Protein AF-Q1D9S3-F1 (afdb_monomer_lite)

pLDDT: mean 70.76, std 27.05, range [25.84, 98.25]

Secondary structure (DSSP, 8-state):
----------------------------TTHHHHHHHTT---------------------------PPPP----PPPP---------------------PPPPPPPPPTTGGG--TTSHHHHHHHHHHHHHHH-HHHHH-EETTEEHHHHHIIIIIS-TTS-HHHHHHHTT--HHHHPPPHHHHHHHHHHSTTGGG-HHHHHHHHHHHHHH---HHHHHHH-TTTT-EE-TTSS-EE---SHHHHHHHHHHHHHHHHHHTT-TTHHHHHHS--SHHHHHHHHHTT----

Sequence (289 aa):
MRRPRGVSQSANSLGKAFIAAEHIAPRNLYSCLAIITDKLIFPGAPQAMSRIDSRPRVISNPTTAPARAQPAAQQAANVARATAVGHTQVNSFEGAARARPAAAAQPIPGAWRGGPDTEVGKAVQSIVSRLQANPDANNITIKGDTAASLFSRAILDSKHVTNEQLIAMANVSLDQLASDEKTKAKVYKKVPNVRDLPVHKFTVAMMSAATGIDPQKLSEAVPDLGLTGAPNTPLLYAAKGEGMQRSTALHDFTDYLRGAGIKGLNKAVWGVENRVLSAIVSAVGGGRY

Organism: Myxococcus xanthus (strain DK1622) (NCBI:txid246197)

Foldseek 3Di:
DDDDDDDDDDDDDDDDDDDDDDDDDDDDPPVVVVVVPPPDDDDDDDDDDDDDDDDDDDDDDDDDDDDDDDDDDDDDDDDDDDDDDDDDDDDDPDDPPPDDPDDDPDPQQLCVQDDCPDLLNVLSVQLSVLLVPDCLQPPQDFPNHGLNRLCSVQARNFPLHHSVLLSLLQAQDLVLQFDDPVLLVLLCVVDPPLLVDSLQSRLLSNSCSSHVDDSVSNCNRHVQQLWPDGSPDPGTGHDPHSLLSSLSSVLSSQVSSVSSPSFCSLCRWQVDRDSVSSNVSSNVSHTPD

Structure (mmCIF, N/CA/C/O backbone):
data_AF-Q1D9S3-F1
#
_entry.id   AF-Q1D9S3-F1
#
loop_
_atom_site.group_PDB
_atom_site.id
_atom_site.type_symbol
_atom_site.label_atom_id
_atom_site.label_alt_id
_atom_site.label_comp_id
_atom_site.label_asym_id
_atom_site.label_entity_id
_atom_site.label_seq_id
_atom_site.pdbx_PDB_ins_code
_atom_site.Cartn_x
_atom_site.Cartn_y
_atom_site.Cartn_z
_atom_site.occupancy
_atom_site.B_iso_or_equiv
_atom_site.auth_seq_id
_atom_site.auth_comp_id
_atom_site.auth_asym_id
_atom_site.auth_atom_id
_atom_site.pdbx_PDB_model_num
ATOM 1 N N . MET A 1 1 ? 13.292 -21.275 -74.051 1.00 39.56 1 MET A N 1
ATOM 2 C CA . MET A 1 1 ? 14.661 -21.009 -74.545 1.00 39.56 1 MET A CA 1
ATOM 3 C C . MET A 1 1 ? 15.462 -20.272 -73.470 1.00 39.56 1 MET A C 1
ATOM 5 O O . MET A 1 1 ? 14.964 -19.305 -72.922 1.00 39.56 1 MET A O 1
ATOM 9 N N . ARG A 1 2 ? 16.637 -20.834 -73.145 1.00 38.69 2 ARG A N 1
ATOM 10 C CA . ARG A 1 2 ? 17.870 -20.319 -72.496 1.00 38.69 2 ARG A CA 1
ATOM 11 C C . ARG A 1 2 ? 17.852 -19.072 -71.577 1.00 38.69 2 ARG A C 1
ATOM 13 O O . ARG A 1 2 ? 17.658 -17.955 -72.032 1.00 38.69 2 ARG A O 1
ATOM 20 N N . ARG A 1 3 ? 18.285 -19.293 -70.320 1.00 43.56 3 ARG A N 1
ATOM 21 C CA . ARG A 1 3 ? 19.085 -18.352 -69.494 1.00 43.56 3 ARG A CA 1
ATOM 22 C C . ARG A 1 3 ? 20.518 -18.204 -70.052 1.00 43.56 3 ARG A C 1
ATOM 24 O O . ARG A 1 3 ? 20.974 -19.105 -70.760 1.00 43.56 3 ARG A O 1
ATOM 31 N N . PRO A 1 4 ? 21.264 -17.169 -69.624 1.00 54.59 4 PRO A N 1
ATOM 32 C CA . PRO A 1 4 ? 22.426 -17.380 -68.727 1.00 54.59 4 PRO A CA 1
ATOM 33 C C . PRO A 1 4 ? 22.373 -16.451 -67.485 1.00 54.59 4 PRO A C 1
ATOM 35 O O . PRO A 1 4 ? 21.764 -15.392 -67.550 1.00 54.59 4 PRO A O 1
ATOM 38 N N . ARG A 1 5 ? 22.742 -16.894 -66.263 1.00 39.00 5 ARG A N 1
ATOM 39 C CA . ARG A 1 5 ? 24.096 -16.942 -65.624 1.00 39.00 5 ARG A CA 1
ATOM 40 C C . ARG A 1 5 ? 24.764 -15.557 -65.591 1.00 39.00 5 ARG A C 1
ATOM 42 O O . ARG A 1 5 ? 24.857 -14.943 -66.637 1.00 39.00 5 ARG A O 1
ATOM 49 N N . GLY A 1 6 ? 25.298 -15.016 -64.499 1.00 34.31 6 GLY A N 1
ATOM 50 C CA . GLY A 1 6 ? 25.714 -15.485 -63.168 1.00 34.31 6 GLY A CA 1
ATOM 51 C C . GLY A 1 6 ? 26.670 -14.401 -62.614 1.00 34.31 6 GLY A C 1
ATOM 52 O O . GLY A 1 6 ? 27.166 -13.603 -63.402 1.00 34.31 6 GLY A O 1
ATOM 53 N N . VAL A 1 7 ? 26.806 -14.220 -61.297 1.00 36.47 7 VAL A N 1
ATOM 54 C CA . VAL A 1 7 ? 28.031 -14.351 -60.452 1.00 36.47 7 VAL A CA 1
ATOM 55 C C . VAL A 1 7 ? 27.656 -13.571 -59.166 1.00 36.47 7 VAL A C 1
ATOM 57 O O . VAL A 1 7 ? 27.172 -12.455 -59.296 1.00 36.47 7 VAL A O 1
ATOM 60 N N . SER A 1 8 ? 27.605 -14.072 -57.923 1.00 34.28 8 SER A N 1
ATOM 61 C CA . SER A 1 8 ? 28.450 -14.942 -57.076 1.00 34.28 8 SER A CA 1
ATOM 62 C C . SER A 1 8 ? 29.650 -14.255 -56.406 1.00 34.28 8 SER A C 1
ATOM 64 O O . SER A 1 8 ? 30.721 -14.207 -56.996 1.00 34.28 8 SER A O 1
ATOM 66 N N . GLN A 1 9 ? 29.485 -13.882 -55.129 1.00 34.34 9 GLN A N 1
ATOM 67 C CA . GLN A 1 9 ? 30.436 -14.041 -54.004 1.00 34.34 9 GLN A CA 1
ATOM 68 C C . GLN A 1 9 ? 29.543 -14.225 -52.748 1.00 34.34 9 GLN A C 1
ATOM 70 O O . GLN A 1 9 ? 28.694 -13.374 -52.510 1.00 34.34 9 GLN A O 1
ATOM 75 N N . SER A 1 10 ? 29.435 -15.362 -52.040 1.00 30.84 10 SER A N 1
ATOM 76 C CA . SER A 1 10 ? 30.416 -16.215 -51.331 1.00 30.84 10 SER A CA 1
ATOM 77 C C . SER A 1 10 ? 31.253 -15.408 -50.332 1.00 30.84 10 SER A C 1
ATOM 79 O O . SER A 1 10 ? 32.157 -14.698 -50.745 1.00 30.84 10 SER A O 1
ATOM 81 N N . ALA A 1 11 ? 30.829 -15.292 -49.071 1.00 33.78 11 ALA A N 1
ATOM 82 C CA . ALA A 1 11 ? 31.011 -16.234 -47.951 1.00 33.78 11 ALA A CA 1
ATOM 83 C C . ALA A 1 11 ? 32.328 -16.007 -47.191 1.00 33.78 11 ALA A C 1
ATOM 85 O O . ALA A 1 11 ? 33.404 -16.147 -47.756 1.00 33.78 11 ALA A O 1
ATOM 86 N N . ASN A 1 12 ? 32.193 -15.679 -45.905 1.00 31.78 12 ASN A N 1
ATOM 87 C CA . ASN A 1 12 ? 33.035 -16.066 -44.768 1.00 31.78 12 ASN A CA 1
ATOM 88 C C . ASN A 1 12 ? 32.406 -15.424 -43.519 1.00 31.78 12 ASN A C 1
ATOM 90 O O . ASN A 1 12 ? 31.921 -14.305 -43.598 1.00 31.78 12 ASN A O 1
ATOM 94 N N . SER A 1 13 ? 32.405 -15.965 -42.313 1.00 27.92 13 SER A N 1
ATOM 95 C CA . SER A 1 13 ? 32.532 -17.303 -41.734 1.00 27.92 13 SER A CA 1
ATOM 96 C C . SER A 1 13 ? 32.595 -17.029 -40.224 1.00 27.92 13 SER A C 1
ATOM 98 O O . SER A 1 13 ? 33.233 -16.050 -39.847 1.00 27.92 13 SER A O 1
ATOM 100 N N . LEU A 1 14 ? 32.079 -17.946 -39.400 1.00 30.20 14 LEU A N 1
ATOM 101 C CA . LEU A 1 14 ? 32.444 -18.129 -37.982 1.00 30.20 14 LEU A CA 1
ATOM 102 C C . LEU A 1 14 ? 31.924 -17.034 -37.010 1.00 30.20 14 LEU A C 1
ATOM 104 O O . LEU A 1 14 ? 32.105 -15.850 -37.222 1.00 30.20 14 LEU A O 1
ATOM 108 N N . GLY A 1 15 ? 31.268 -17.346 -35.894 1.00 26.38 15 GLY A N 1
ATOM 109 C CA . GLY A 1 15 ? 31.204 -18.623 -35.207 1.00 26.38 15 GLY A CA 1
ATOM 110 C C . GLY A 1 15 ? 30.080 -18.700 -34.178 1.00 26.38 15 GLY A C 1
ATOM 111 O O . GLY A 1 15 ? 29.540 -17.710 -33.692 1.00 26.38 15 GLY A O 1
ATOM 112 N N . LYS A 1 16 ? 29.754 -19.955 -33.877 1.00 33.12 16 LYS A N 1
ATOM 113 C CA . LYS A 1 16 ? 29.035 -20.404 -32.690 1.00 33.12 16 LYS A CA 1
ATOM 114 C C . LYS A 1 16 ? 29.700 -19.844 -31.424 1.00 33.12 16 LYS A C 1
ATOM 116 O O . LYS A 1 16 ? 30.906 -19.990 -31.267 1.00 33.12 16 LYS A O 1
ATOM 121 N N . ALA A 1 17 ? 28.895 -19.364 -30.486 1.00 28.73 17 ALA A N 1
ATOM 122 C CA . ALA A 1 17 ? 29.191 -19.417 -29.054 1.00 28.73 17 ALA A CA 1
ATOM 123 C C . ALA A 1 17 ? 27.889 -19.877 -28.381 1.00 28.73 17 ALA A C 1
ATOM 125 O O . ALA A 1 17 ? 26.900 -19.154 -28.365 1.00 28.73 17 ALA A O 1
ATOM 126 N N . PHE A 1 18 ? 27.698 -21.188 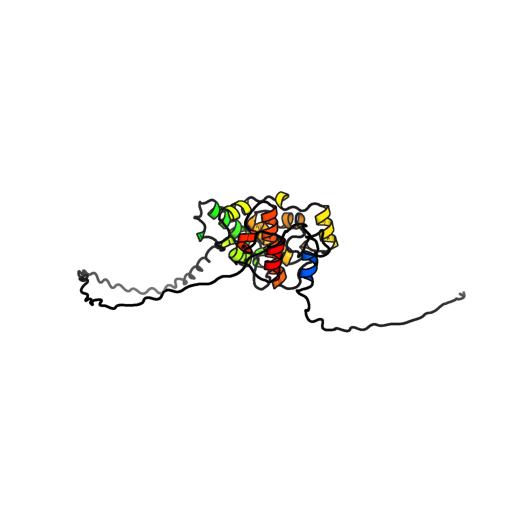-28.241 1.00 26.19 18 PHE A N 1
ATOM 127 C CA . PHE A 1 18 ? 27.974 -21.944 -27.016 1.00 26.19 18 PHE A CA 1
ATOM 128 C C . PHE A 1 18 ? 27.380 -21.309 -25.755 1.00 26.19 18 PHE A C 1
ATOM 130 O O . PHE A 1 18 ? 27.838 -20.288 -25.253 1.00 26.19 18 PHE A O 1
ATOM 137 N N . ILE A 1 19 ? 26.359 -22.005 -25.258 1.00 36.34 19 ILE A N 1
ATOM 138 C CA . ILE A 1 19 ? 25.869 -21.973 -23.889 1.00 36.34 19 ILE A CA 1
ATOM 139 C C . ILE A 1 19 ? 27.053 -22.255 -22.961 1.00 36.34 19 ILE A C 1
ATOM 141 O O . ILE A 1 19 ? 27.649 -23.327 -23.032 1.00 36.34 19 ILE A O 1
ATOM 145 N N . ALA A 1 20 ? 27.346 -21.313 -22.073 1.00 26.78 20 ALA A N 1
ATOM 146 C CA . ALA A 1 20 ? 28.058 -21.575 -20.835 1.00 26.78 20 ALA A CA 1
ATOM 147 C C . ALA A 1 20 ? 27.273 -20.900 -19.710 1.00 26.78 20 ALA A C 1
ATOM 149 O O . ALA A 1 20 ? 27.268 -19.680 -19.552 1.00 26.78 20 ALA A O 1
ATOM 150 N N . ALA A 1 21 ? 26.537 -21.733 -18.978 1.00 36.50 21 ALA A N 1
ATOM 151 C CA . ALA A 1 21 ? 26.096 -21.432 -17.636 1.00 36.50 21 ALA A CA 1
ATOM 152 C C . ALA A 1 21 ? 27.349 -21.344 -16.759 1.00 36.50 21 ALA A C 1
ATOM 154 O O . ALA A 1 21 ? 27.989 -22.360 -16.502 1.00 36.50 21 ALA A O 1
ATOM 155 N N . GLU A 1 22 ? 27.694 -20.142 -16.308 1.00 25.84 22 GLU A N 1
ATOM 156 C CA . GLU A 1 22 ? 28.626 -19.966 -15.202 1.00 25.84 22 GLU A CA 1
ATOM 157 C C . GLU A 1 22 ? 27.888 -19.397 -13.995 1.00 25.84 22 GLU A C 1
ATOM 159 O O . GLU A 1 22 ? 27.202 -18.374 -14.043 1.00 25.84 22 GLU A O 1
ATOM 164 N N . HIS A 1 23 ? 28.031 -20.137 -12.900 1.00 33.31 23 HIS A N 1
ATOM 165 C CA . HIS A 1 23 ? 27.709 -19.759 -11.540 1.00 33.31 23 HIS A CA 1
ATOM 166 C C . HIS A 1 23 ? 28.199 -18.343 -11.212 1.00 33.31 23 HIS A C 1
ATOM 168 O O . HIS A 1 23 ? 29.385 -18.131 -10.974 1.00 33.31 23 HIS A O 1
ATOM 174 N N . ILE A 1 24 ? 27.272 -17.398 -11.061 1.00 28.38 24 ILE A N 1
ATOM 175 C CA . ILE A 1 24 ? 27.525 -16.179 -10.290 1.00 28.38 24 ILE A CA 1
ATOM 176 C C . ILE A 1 24 ? 26.788 -16.325 -8.962 1.00 28.38 24 ILE A C 1
ATOM 178 O O . ILE A 1 24 ? 25.592 -16.068 -8.838 1.00 28.38 24 ILE A O 1
ATOM 182 N N . ALA A 1 25 ? 27.534 -16.802 -7.967 1.00 28.02 25 ALA A N 1
ATOM 183 C CA . ALA A 1 25 ? 27.168 -16.705 -6.562 1.00 28.02 25 ALA A CA 1
ATOM 184 C C . ALA A 1 25 ? 26.939 -15.227 -6.168 1.00 28.02 25 ALA A C 1
ATOM 186 O O . ALA A 1 25 ? 27.579 -14.331 -6.729 1.00 28.02 25 ALA A O 1
ATOM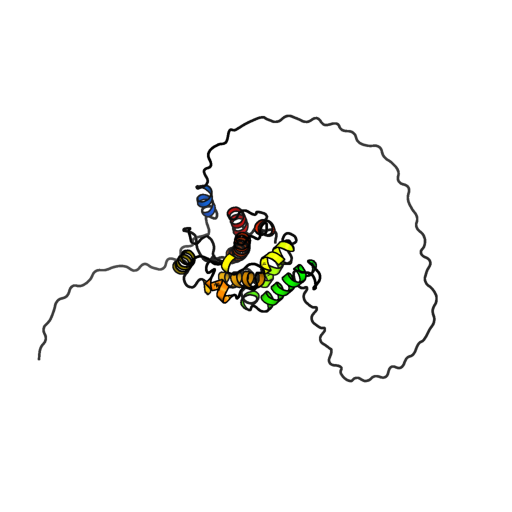 187 N N . PRO A 1 26 ? 26.062 -14.935 -5.190 1.00 33.94 26 PRO A N 1
ATOM 188 C CA . PRO A 1 26 ? 25.683 -13.571 -4.862 1.00 33.94 26 PRO A CA 1
ATOM 189 C C . PRO A 1 26 ? 26.799 -12.907 -4.050 1.00 33.94 26 PRO A C 1
ATOM 191 O O . PRO A 1 26 ? 26.923 -13.111 -2.844 1.00 33.94 26 PRO A O 1
ATOM 194 N N . ARG A 1 27 ? 27.621 -12.086 -4.704 1.00 31.95 27 ARG A N 1
ATOM 195 C CA . ARG A 1 27 ? 28.472 -11.107 -4.023 1.00 31.95 27 ARG A CA 1
ATOM 196 C C . ARG A 1 27 ? 27.958 -9.700 -4.316 1.00 31.95 27 ARG A C 1
ATOM 198 O O . ARG A 1 27 ? 27.709 -9.355 -5.464 1.00 31.95 27 ARG A O 1
ATOM 205 N N . ASN A 1 28 ? 27.874 -8.913 -3.244 1.00 35.91 28 ASN A N 1
ATOM 206 C CA . ASN A 1 28 ? 27.690 -7.458 -3.172 1.00 35.91 28 ASN A CA 1
ATOM 207 C C . ASN A 1 28 ? 26.284 -6.906 -2.889 1.00 35.91 28 ASN A C 1
ATOM 209 O O . ASN A 1 28 ? 25.758 -6.070 -3.617 1.00 35.91 28 ASN A O 1
ATOM 213 N N . LEU A 1 29 ? 25.802 -7.196 -1.674 1.00 38.22 29 LEU A N 1
ATOM 214 C CA . LEU A 1 29 ? 24.983 -6.259 -0.880 1.00 38.22 29 LEU A CA 1
ATOM 215 C C . LEU A 1 29 ? 25.689 -4.899 -0.636 1.00 38.22 29 LEU A C 1
ATOM 217 O O . LEU A 1 29 ? 25.033 -3.908 -0.335 1.00 38.22 29 LEU A O 1
ATOM 221 N N . TYR A 1 30 ? 27.012 -4.816 -0.827 1.00 31.86 30 TYR A N 1
ATOM 222 C CA . TYR A 1 30 ? 27.804 -3.598 -0.612 1.00 31.86 30 TYR A CA 1
ATOM 223 C C . TYR A 1 30 ? 27.788 -2.591 -1.776 1.00 31.86 30 TYR A C 1
ATOM 225 O O . TYR A 1 30 ? 27.998 -1.404 -1.541 1.00 31.86 30 TYR A O 1
ATOM 233 N N . SER A 1 31 ? 27.478 -2.992 -3.017 1.00 31.09 31 SER A N 1
ATOM 234 C CA . SER A 1 31 ? 27.428 -2.035 -4.143 1.00 31.09 31 SER A CA 1
ATOM 235 C C . SER A 1 31 ? 26.181 -1.145 -4.126 1.00 31.09 31 SER A C 1
ATOM 237 O O . SER A 1 31 ? 26.214 -0.047 -4.674 1.00 31.09 31 SER A O 1
ATOM 239 N N . CYS A 1 32 ? 25.108 -1.564 -3.443 1.00 35.00 32 CYS A N 1
ATOM 240 C CA . CYS A 1 32 ? 23.958 -0.692 -3.183 1.00 35.00 32 CYS A CA 1
ATOM 241 C C . CYS A 1 32 ? 24.284 0.413 -2.161 1.00 35.00 32 CYS A C 1
ATOM 243 O O . CYS A 1 32 ? 23.631 1.453 -2.159 1.00 35.00 32 CYS A O 1
ATOM 245 N N . LEU A 1 33 ? 25.306 0.207 -1.320 1.00 35.75 33 LEU A N 1
ATOM 246 C CA . LEU A 1 33 ? 25.689 1.131 -0.254 1.00 35.75 33 LEU A CA 1
ATOM 247 C C . LEU A 1 33 ? 26.490 2.331 -0.789 1.00 35.75 33 LEU A C 1
ATOM 249 O O . LEU A 1 33 ? 26.258 3.455 -0.359 1.00 35.75 33 LEU A O 1
ATOM 253 N N . ALA A 1 34 ? 27.372 2.115 -1.772 1.00 30.00 34 ALA A N 1
ATOM 254 C CA . ALA A 1 34 ? 28.307 3.143 -2.240 1.00 30.00 34 ALA A CA 1
ATOM 255 C C . ALA A 1 34 ? 27.651 4.276 -3.056 1.00 30.00 34 ALA A C 1
ATOM 257 O O . ALA A 1 34 ? 28.073 5.421 -2.960 1.00 30.00 34 ALA A O 1
ATOM 258 N N . ILE A 1 35 ? 26.590 3.999 -3.825 1.00 37.47 35 ILE A N 1
ATOM 259 C CA . ILE A 1 35 ? 25.968 5.019 -4.697 1.00 37.47 35 ILE A CA 1
ATOM 260 C C . ILE A 1 35 ? 25.075 5.988 -3.898 1.00 37.47 35 ILE A C 1
ATOM 262 O O . ILE A 1 35 ? 24.853 7.122 -4.321 1.00 37.47 35 ILE A O 1
ATOM 266 N N . ILE A 1 36 ? 24.576 5.566 -2.731 1.00 38.34 36 ILE A N 1
ATOM 267 C CA . ILE A 1 36 ? 23.682 6.381 -1.895 1.00 38.34 36 ILE A CA 1
ATOM 268 C C . ILE A 1 36 ? 24.476 7.333 -0.984 1.00 38.34 36 ILE A C 1
ATOM 270 O O . ILE A 1 36 ? 23.995 8.425 -0.687 1.00 38.34 36 ILE A O 1
ATOM 274 N N . THR A 1 37 ? 25.701 6.979 -0.584 1.00 34.66 37 THR A N 1
ATOM 275 C CA . THR A 1 37 ? 26.537 7.828 0.283 1.00 34.66 37 THR A CA 1
ATOM 276 C C . THR A 1 37 ? 27.316 8.916 -0.460 1.00 34.66 37 THR A C 1
ATOM 278 O O . THR A 1 37 ? 27.635 9.934 0.144 1.00 34.66 37 THR A O 1
ATOM 281 N N . ASP A 1 38 ? 27.574 8.767 -1.763 1.00 27.73 38 ASP A N 1
ATOM 282 C CA . ASP A 1 38 ? 28.539 9.624 -2.481 1.00 27.73 38 ASP A CA 1
ATOM 283 C C . ASP A 1 38 ? 27.977 10.964 -3.004 1.00 27.73 38 ASP A C 1
ATOM 285 O O . ASP A 1 38 ? 28.675 11.733 -3.660 1.00 27.73 38 ASP A O 1
ATOM 289 N N . LYS A 1 39 ? 26.701 11.282 -2.733 1.00 35.16 39 LYS A N 1
ATOM 290 C CA . LYS A 1 39 ? 26.067 12.543 -3.180 1.00 35.16 39 LYS A CA 1
ATOM 291 C C . LYS A 1 39 ? 25.527 13.450 -2.075 1.00 35.16 39 LYS A C 1
ATOM 293 O O . LYS A 1 39 ? 24.831 14.415 -2.379 1.00 35.16 39 LYS A O 1
ATOM 298 N N . LEU A 1 40 ? 25.875 13.205 -0.813 1.00 33.53 40 LEU A N 1
ATOM 299 C CA . LEU A 1 40 ? 25.530 14.099 0.299 1.00 33.53 40 LEU A CA 1
ATOM 300 C C . LEU A 1 40 ? 26.796 14.594 1.010 1.00 33.53 40 LEU A C 1
ATOM 302 O O . LEU A 1 40 ? 27.029 14.302 2.179 1.00 33.53 40 LEU A O 1
ATOM 306 N N . ILE A 1 41 ? 27.614 15.363 0.288 1.00 29.44 41 ILE A N 1
ATOM 307 C CA . ILE A 1 41 ? 28.653 16.208 0.887 1.00 29.44 41 ILE A CA 1
ATOM 308 C C . ILE A 1 41 ? 27.968 17.483 1.400 1.00 29.44 41 ILE A C 1
ATOM 310 O O . ILE A 1 41 ? 27.580 18.344 0.614 1.00 29.44 41 ILE A O 1
ATOM 314 N N . PHE A 1 42 ? 27.822 17.601 2.721 1.00 33.47 42 PHE A N 1
ATOM 315 C CA . PHE A 1 42 ? 27.602 18.875 3.412 1.00 33.47 42 PHE A CA 1
ATOM 316 C C . PHE A 1 42 ? 28.959 19.388 3.925 1.00 33.47 42 PHE A C 1
ATOM 318 O O . PHE A 1 42 ? 29.671 18.614 4.570 1.00 33.47 42 PHE A O 1
ATOM 325 N N . PRO A 1 43 ? 29.346 20.657 3.695 1.00 32.50 43 PRO A N 1
ATOM 326 C CA . PRO A 1 43 ? 30.519 21.230 4.336 1.00 32.50 43 PRO A CA 1
ATOM 327 C C . PRO A 1 43 ? 30.151 21.824 5.705 1.00 32.50 43 PRO A C 1
ATOM 329 O O . PRO A 1 43 ? 29.155 22.534 5.832 1.00 32.50 43 PRO A O 1
ATOM 332 N N . GLY A 1 44 ? 31.004 21.587 6.706 1.00 26.92 44 GLY A N 1
ATOM 333 C CA . GLY A 1 44 ? 31.108 22.444 7.892 1.00 26.92 44 GLY A CA 1
ATOM 334 C C . GLY A 1 44 ? 30.777 21.785 9.231 1.00 26.92 44 GLY A C 1
ATOM 335 O O . GLY A 1 44 ? 29.714 22.017 9.795 1.00 26.92 44 GLY A O 1
ATOM 336 N N . ALA A 1 45 ? 31.738 21.051 9.789 1.00 29.33 45 ALA A N 1
ATOM 337 C CA . ALA A 1 45 ? 31.865 20.850 11.231 1.00 29.33 45 ALA A CA 1
ATOM 338 C C . ALA A 1 45 ? 33.188 21.475 11.695 1.00 29.33 45 ALA A C 1
ATOM 340 O O . ALA A 1 45 ? 34.176 21.387 10.961 1.00 29.33 45 ALA A O 1
ATOM 341 N N . PRO A 1 46 ? 33.260 21.989 12.930 1.00 34.41 46 PRO A N 1
ATOM 342 C CA . PRO A 1 46 ? 34.476 21.884 13.713 1.00 34.41 46 PRO A CA 1
ATOM 343 C C . PRO A 1 46 ? 34.324 20.831 14.825 1.00 34.41 46 PRO A C 1
ATOM 345 O O . PRO A 1 46 ? 33.442 20.893 15.679 1.00 34.41 46 PRO A O 1
ATOM 348 N N . GLN A 1 47 ? 35.232 19.855 14.761 1.00 33.84 47 GLN A N 1
ATOM 349 C CA . GLN A 1 47 ? 35.765 19.027 15.855 1.00 33.84 47 GLN A CA 1
ATOM 350 C C . GLN A 1 47 ? 36.304 19.912 17.002 1.00 33.84 47 GLN A C 1
ATOM 352 O O . GLN A 1 47 ? 36.556 21.087 16.767 1.00 33.84 47 GLN A O 1
ATOM 357 N N . ALA A 1 48 ? 36.661 19.501 18.220 1.00 32.00 48 ALA A N 1
ATOM 358 C CA . ALA A 1 48 ? 36.597 18.344 19.129 1.00 32.00 48 ALA A CA 1
ATOM 359 C C . ALA A 1 48 ? 37.167 18.921 20.467 1.00 32.00 48 ALA A C 1
ATOM 361 O O . ALA A 1 48 ? 37.819 19.958 20.445 1.00 32.00 48 ALA A O 1
ATOM 362 N N . MET A 1 49 ? 36.918 18.454 21.688 1.00 28.38 49 MET A N 1
ATOM 363 C CA . MET A 1 49 ? 37.410 17.260 22.388 1.00 28.38 49 MET A CA 1
ATOM 364 C C . MET A 1 49 ? 37.125 17.521 23.884 1.00 28.38 49 MET A C 1
ATOM 366 O O . MET A 1 49 ? 37.273 18.663 24.318 1.00 28.38 49 MET A O 1
ATOM 370 N N . SER A 1 50 ? 36.870 16.487 24.694 1.00 29.12 50 SER A N 1
ATOM 371 C CA . SER A 1 50 ? 37.688 16.180 25.891 1.00 29.12 50 SER A CA 1
ATOM 372 C C . SER A 1 50 ? 37.199 14.931 26.631 1.00 29.12 50 SER A C 1
ATOM 374 O O . SER A 1 50 ? 36.041 14.536 26.544 1.00 29.12 50 SER A O 1
ATOM 376 N N . ARG A 1 51 ? 38.172 14.275 27.268 1.00 30.62 51 ARG A N 1
ATOM 377 C CA . ARG A 1 51 ? 38.236 12.881 27.722 1.00 30.62 51 ARG A CA 1
ATOM 378 C C . ARG A 1 51 ? 37.667 12.648 29.132 1.00 30.62 51 ARG A C 1
ATOM 380 O O . ARG A 1 51 ? 37.689 13.539 29.965 1.00 30.62 51 ARG A O 1
ATOM 387 N N . ILE A 1 52 ? 37.226 11.401 29.334 1.00 39.00 52 ILE A N 1
ATOM 388 C CA . ILE A 1 52 ? 37.475 10.462 30.452 1.00 39.00 52 ILE A CA 1
ATOM 389 C C . ILE A 1 52 ? 38.014 11.064 31.764 1.00 39.00 52 ILE A C 1
ATOM 391 O O . ILE A 1 52 ? 39.159 11.490 31.785 1.00 39.00 52 ILE A O 1
ATOM 395 N N . ASP A 1 53 ? 37.244 10.911 32.851 1.00 29.84 53 ASP A N 1
ATOM 396 C CA . ASP A 1 53 ? 37.717 10.570 34.210 1.00 29.84 53 ASP A CA 1
ATOM 397 C C . ASP A 1 53 ? 36.511 10.091 35.059 1.00 29.84 53 ASP A C 1
ATOM 399 O O . ASP A 1 53 ? 35.458 10.719 35.065 1.00 29.84 53 ASP A O 1
ATOM 403 N N . SER A 1 54 ? 36.462 8.831 35.509 1.00 33.91 54 SER A N 1
ATOM 404 C CA . SER A 1 54 ? 37.032 8.275 36.757 1.00 33.91 54 SER A CA 1
ATOM 405 C C . SER A 1 54 ? 36.043 8.326 37.947 1.00 33.91 54 SER A C 1
ATOM 407 O O . SER A 1 54 ? 35.684 9.379 38.460 1.00 33.91 54 SER A O 1
ATOM 409 N N . ARG A 1 55 ? 35.572 7.135 38.365 1.00 37.88 55 ARG A N 1
ATOM 410 C CA . ARG A 1 55 ? 34.706 6.854 39.539 1.00 37.88 55 ARG A CA 1
ATOM 411 C C . ARG A 1 55 ? 35.404 7.182 40.872 1.00 37.88 55 ARG A C 1
ATOM 413 O O . ARG A 1 55 ? 36.625 7.083 40.948 1.00 37.88 55 ARG A O 1
ATOM 420 N N . PRO A 1 56 ? 34.625 7.281 41.968 1.00 41.72 56 PRO A N 1
ATOM 421 C CA . PRO A 1 56 ? 34.805 6.285 43.035 1.00 41.72 56 PRO A CA 1
ATOM 422 C C . PRO A 1 56 ? 33.504 5.629 43.541 1.00 41.72 56 PRO A C 1
ATOM 424 O O . PRO A 1 56 ? 32.422 6.210 43.536 1.00 41.72 56 PRO A O 1
ATOM 427 N N . ARG A 1 57 ? 33.657 4.372 43.984 1.00 35.84 57 ARG A N 1
ATOM 428 C CA . ARG A 1 57 ? 32.705 3.549 44.755 1.00 35.84 57 ARG A CA 1
ATOM 429 C C . ARG A 1 57 ? 32.608 4.047 46.202 1.00 35.84 57 ARG A C 1
ATOM 431 O O . ARG A 1 57 ? 33.643 4.338 46.790 1.00 35.84 57 ARG A O 1
ATOM 438 N N . VAL A 1 58 ? 31.433 3.900 46.819 1.00 35.84 58 VAL A N 1
ATOM 439 C CA . VAL A 1 58 ? 31.321 3.541 48.244 1.00 35.84 58 VAL A CA 1
ATOM 440 C C . VAL A 1 58 ? 30.359 2.359 48.382 1.00 35.84 58 VAL A C 1
ATOM 442 O O . VAL A 1 58 ? 29.299 2.314 47.762 1.00 35.84 58 VAL A O 1
ATOM 445 N N . ILE A 1 59 ? 30.826 1.371 49.138 1.00 42.00 59 ILE A N 1
ATOM 446 C CA . ILE A 1 59 ? 30.215 0.093 49.504 1.00 42.00 59 ILE A CA 1
ATOM 447 C C . ILE A 1 59 ? 29.530 0.291 50.858 1.00 42.00 59 ILE A C 1
ATOM 449 O O . ILE A 1 59 ? 30.162 0.877 51.728 1.00 42.00 59 ILE A O 1
ATOM 453 N N . SER A 1 60 ? 28.319 -0.244 51.046 1.00 34.66 60 SER A N 1
ATOM 454 C CA . SER A 1 60 ? 27.808 -0.708 52.349 1.00 34.66 60 SER A CA 1
ATOM 455 C C . SER A 1 60 ? 26.615 -1.651 52.147 1.00 34.66 60 SER A C 1
ATOM 457 O O . SER A 1 60 ? 25.654 -1.313 51.467 1.00 34.66 60 SER A O 1
ATOM 459 N N . ASN A 1 61 ? 26.710 -2.837 52.740 1.00 33.56 61 ASN A N 1
ATOM 460 C CA . ASN A 1 61 ? 25.718 -3.915 52.878 1.00 33.56 61 ASN A CA 1
ATOM 461 C C . ASN A 1 61 ? 26.067 -4.614 54.222 1.00 33.56 61 ASN A C 1
ATOM 463 O O . ASN A 1 61 ? 27.224 -4.494 54.631 1.00 33.56 61 ASN A O 1
ATOM 467 N N . PRO A 1 62 ? 25.258 -5.519 54.806 1.00 50.09 62 PRO A N 1
ATOM 468 C CA . PRO A 1 62 ? 23.822 -5.512 55.132 1.00 50.09 62 PRO A CA 1
ATOM 469 C C . PRO A 1 62 ? 23.572 -5.809 56.647 1.00 50.09 62 PRO A C 1
ATOM 471 O O . PRO A 1 62 ? 24.482 -6.262 57.334 1.00 50.09 62 PRO A O 1
ATOM 474 N N . THR A 1 63 ? 22.335 -5.675 57.158 1.00 32.44 63 THR A N 1
ATOM 475 C CA . THR A 1 63 ? 21.912 -6.338 58.422 1.00 32.44 63 THR A CA 1
ATOM 476 C C . THR A 1 63 ? 20.479 -6.886 58.326 1.00 32.44 63 THR A C 1
ATOM 478 O O . THR A 1 63 ? 19.539 -6.175 57.985 1.00 32.44 63 THR A O 1
ATOM 481 N N . THR A 1 64 ? 20.369 -8.181 58.625 1.00 34.81 64 THR A N 1
ATOM 482 C CA . THR A 1 64 ? 19.233 -9.127 58.693 1.00 34.81 64 THR A CA 1
ATOM 483 C C . THR A 1 64 ? 18.394 -8.913 59.975 1.00 34.81 64 THR A C 1
ATOM 485 O O . THR A 1 64 ? 18.980 -8.669 61.021 1.00 34.81 64 THR A O 1
ATOM 488 N N . ALA A 1 65 ? 17.048 -8.892 59.982 1.00 37.09 65 ALA A N 1
ATOM 489 C CA . ALA A 1 65 ? 16.049 -9.994 60.087 1.00 37.09 65 ALA A CA 1
ATOM 490 C C . ALA A 1 65 ? 15.011 -9.612 61.197 1.00 37.09 65 ALA A C 1
ATOM 492 O O . ALA A 1 65 ? 15.319 -8.688 61.949 1.00 37.09 65 ALA A O 1
ATOM 493 N N . PRO A 1 66 ? 13.855 -10.293 61.424 1.00 44.50 66 PRO A N 1
ATOM 494 C CA . PRO A 1 66 ? 13.185 -11.356 60.660 1.00 44.50 66 PRO A CA 1
ATOM 495 C C . PRO A 1 66 ? 11.692 -11.075 60.323 1.00 44.50 66 PRO A C 1
ATOM 497 O O . PRO A 1 66 ? 10.995 -10.324 61.003 1.00 44.50 66 PRO A O 1
ATOM 500 N N . ALA A 1 67 ? 11.173 -11.773 59.307 1.00 36.34 67 ALA A N 1
ATOM 501 C CA . ALA A 1 67 ? 9.741 -11.894 59.017 1.00 36.34 67 ALA A CA 1
ATOM 502 C C . ALA A 1 67 ? 9.129 -13.074 59.798 1.00 36.34 67 ALA A C 1
ATOM 504 O O . ALA A 1 67 ? 9.713 -14.158 59.848 1.00 36.34 67 ALA A O 1
ATOM 505 N N . ARG A 1 68 ? 7.948 -12.869 60.397 1.00 36.41 68 ARG A N 1
ATOM 506 C CA . ARG A 1 68 ? 7.172 -13.893 61.115 1.00 36.41 68 ARG A CA 1
ATOM 507 C C . ARG A 1 68 ? 6.038 -14.429 60.233 1.00 36.41 68 ARG A C 1
ATOM 509 O O . ARG A 1 68 ? 5.396 -13.673 59.511 1.00 36.41 68 ARG A O 1
ATOM 516 N N . ALA A 1 69 ? 5.840 -15.743 60.312 1.00 33.59 69 ALA A N 1
ATOM 517 C CA . ALA A 1 69 ? 4.924 -16.570 59.532 1.00 33.59 69 ALA A CA 1
ATOM 518 C C . ALA A 1 69 ? 3.420 -16.381 59.849 1.00 33.59 69 ALA A C 1
ATOM 520 O O . ALA A 1 69 ? 3.053 -15.949 60.941 1.00 33.59 69 ALA A O 1
ATOM 521 N N . GLN A 1 70 ? 2.584 -16.768 58.872 1.00 40.25 70 GLN A N 1
ATOM 522 C CA . GLN A 1 70 ? 1.114 -16.911 58.906 1.00 40.25 70 GLN A CA 1
ATOM 523 C C . GLN A 1 70 ? 0.639 -18.046 59.847 1.00 40.25 70 GLN A C 1
ATOM 525 O O . GLN A 1 70 ? 1.455 -18.867 60.272 1.00 40.25 70 GLN A O 1
ATOM 530 N N . PRO A 1 71 ? -0.681 -18.147 60.125 1.00 44.34 71 PRO A N 1
ATOM 531 C CA . PRO A 1 71 ? -1.485 -19.112 59.353 1.00 44.34 71 PRO A CA 1
ATOM 532 C C . PRO A 1 71 ? -2.912 -18.657 58.967 1.00 44.34 71 PRO A C 1
ATOM 534 O O . PRO A 1 71 ? -3.452 -17.677 59.472 1.00 44.34 71 PRO A O 1
ATOM 537 N N . ALA A 1 72 ? -3.488 -19.424 58.035 1.00 34.31 72 ALA A N 1
ATOM 538 C CA . ALA A 1 72 ? -4.804 -19.305 57.409 1.00 34.31 72 ALA A CA 1
ATOM 539 C C . ALA A 1 72 ? -5.934 -20.047 58.158 1.00 34.31 72 ALA A C 1
ATOM 541 O O . ALA A 1 72 ? -5.670 -21.062 58.796 1.00 34.31 72 ALA A O 1
ATOM 542 N N . ALA A 1 73 ? -7.181 -19.580 57.989 1.00 32.44 73 ALA A N 1
ATOM 543 C CA . ALA A 1 73 ? -8.477 -20.289 58.096 1.00 32.44 73 ALA A CA 1
ATOM 544 C C . ALA A 1 73 ? -9.607 -19.229 58.007 1.00 32.44 73 ALA A C 1
ATOM 546 O O . ALA A 1 73 ? -9.414 -18.128 58.500 1.00 32.44 73 ALA A O 1
ATOM 547 N N . GLN A 1 74 ? -10.805 -19.401 57.444 1.00 38.06 74 GLN A N 1
ATOM 548 C CA . GLN A 1 74 ? -11.502 -20.484 56.752 1.00 38.06 74 GLN A CA 1
ATOM 549 C C . GLN A 1 74 ? -12.714 -19.834 56.050 1.00 38.06 74 GLN A C 1
ATOM 551 O O . GLN A 1 74 ? -13.439 -19.046 56.654 1.00 38.06 74 GLN A O 1
ATOM 556 N N . GLN A 1 75 ? -12.935 -20.176 54.781 1.00 34.69 75 GLN A N 1
ATOM 557 C CA . GLN A 1 75 ? -14.185 -19.931 54.057 1.00 34.69 75 GLN A CA 1
ATOM 558 C C . GLN A 1 75 ? -15.264 -20.871 54.607 1.00 34.69 75 GLN A C 1
ATOM 560 O O . GLN A 1 75 ? -15.097 -22.091 54.566 1.00 34.69 75 GLN A O 1
ATOM 565 N N . ALA A 1 76 ? -16.363 -20.310 55.113 1.00 34.69 76 ALA A N 1
ATOM 566 C CA . ALA A 1 76 ? -17.549 -21.074 55.477 1.00 34.69 76 ALA A CA 1
ATOM 567 C C . ALA A 1 76 ? -18.409 -21.346 54.235 1.00 34.69 76 ALA A C 1
ATOM 569 O O . ALA A 1 76 ? -18.606 -20.487 53.376 1.00 34.69 76 ALA A O 1
ATOM 570 N N . ALA A 1 77 ? -18.857 -22.592 54.158 1.00 36.59 77 ALA A N 1
ATOM 571 C CA . ALA A 1 77 ? -19.443 -23.250 53.011 1.00 36.59 77 ALA A CA 1
ATOM 572 C C . ALA A 1 77 ? -20.908 -22.871 52.748 1.00 36.59 77 ALA A C 1
ATOM 574 O O . ALA A 1 77 ? -21.708 -22.688 53.663 1.00 36.59 77 ALA A O 1
ATOM 575 N N . ASN A 1 78 ? -21.251 -22.880 51.458 1.00 39.03 78 ASN A N 1
ATOM 576 C CA . ASN A 1 78 ? -22.606 -23.018 50.938 1.00 39.03 78 ASN A CA 1
ATOM 577 C C . ASN A 1 78 ? -23.220 -24.355 51.377 1.00 39.03 78 ASN A C 1
ATOM 579 O O . ASN A 1 78 ? -22.702 -25.406 50.999 1.00 39.03 78 ASN A O 1
ATOM 583 N N . VAL A 1 79 ? -24.364 -24.323 52.068 1.00 36.06 79 VAL A N 1
ATOM 584 C CA . VAL A 1 79 ? -25.309 -25.450 52.146 1.00 36.06 79 VAL A CA 1
ATOM 585 C C . VAL A 1 79 ? -26.739 -24.916 52.277 1.00 36.06 79 VAL A C 1
ATOM 587 O O . VAL A 1 79 ? -27.092 -24.380 53.318 1.00 36.06 79 VAL A O 1
ATOM 590 N N . ALA A 1 80 ? -27.571 -25.134 51.253 1.00 38.25 80 ALA A N 1
ATOM 591 C CA . ALA A 1 80 ? -28.977 -25.528 51.409 1.00 38.25 80 ALA A CA 1
ATOM 592 C C . ALA A 1 80 ? -29.542 -26.036 50.066 1.00 38.25 80 ALA A C 1
ATOM 594 O O . ALA A 1 80 ? -29.667 -25.295 49.095 1.00 38.25 80 ALA A O 1
ATOM 595 N N . ARG A 1 81 ? -29.844 -27.339 50.036 1.00 36.19 81 ARG A N 1
ATOM 596 C CA . ARG A 1 81 ? -30.553 -28.093 48.988 1.00 36.19 81 ARG A CA 1
ATOM 597 C C . ARG A 1 81 ? -32.061 -27.806 49.020 1.00 36.19 81 ARG A C 1
ATOM 599 O O . ARG A 1 81 ? -32.613 -27.743 50.111 1.00 36.19 81 ARG A O 1
ATOM 606 N N . ALA A 1 82 ? -32.718 -27.858 47.856 1.00 36.16 82 ALA A N 1
ATOM 607 C CA . ALA A 1 82 ? -33.998 -28.562 47.644 1.00 36.16 82 ALA A CA 1
ATOM 608 C C . ALA A 1 82 ? -34.230 -28.750 46.120 1.00 36.16 82 ALA A C 1
ATOM 610 O O . ALA A 1 82 ? -34.315 -27.770 45.395 1.00 36.16 82 ALA A O 1
ATOM 611 N N . THR A 1 83 ? -33.995 -29.934 45.542 1.00 36.34 83 THR A N 1
ATOM 612 C CA . THR A 1 83 ? -34.964 -31.022 45.255 1.00 36.34 83 THR A CA 1
ATOM 613 C C . THR A 1 83 ? -35.946 -30.727 44.109 1.00 36.34 83 THR A C 1
ATOM 615 O O . THR A 1 83 ? -36.933 -30.038 44.319 1.00 36.34 83 THR A O 1
ATOM 618 N N . ALA A 1 84 ? -35.734 -31.353 42.944 1.00 34.84 84 ALA A N 1
ATOM 619 C CA . ALA A 1 84 ? -36.789 -32.009 42.157 1.00 34.84 84 ALA A CA 1
ATOM 620 C C . ALA A 1 84 ? -36.153 -32.876 41.056 1.00 34.84 84 ALA A C 1
ATOM 622 O O . ALA A 1 84 ? -35.602 -32.385 40.074 1.00 34.84 84 ALA A O 1
ATOM 623 N N . VAL A 1 85 ? -36.215 -34.187 41.273 1.00 43.19 85 VAL A N 1
ATOM 624 C CA . VAL A 1 85 ? -35.898 -35.242 40.313 1.00 43.19 85 VAL A CA 1
ATOM 625 C C . VAL A 1 85 ? -37.155 -35.467 39.475 1.00 43.19 85 VAL A C 1
ATOM 627 O O . VAL A 1 85 ? -38.222 -35.697 40.035 1.00 43.19 85 VAL A O 1
ATOM 630 N N . GLY A 1 86 ? -37.032 -35.415 38.153 1.00 34.03 86 GLY A N 1
ATOM 631 C CA . GLY A 1 86 ? -38.099 -35.754 37.215 1.00 34.03 86 GLY A CA 1
ATOM 632 C C . GLY A 1 86 ? -37.509 -36.488 36.022 1.00 34.03 86 GLY A C 1
ATOM 633 O O . GLY A 1 86 ? -37.183 -35.879 35.009 1.00 34.03 86 GLY A O 1
ATOM 634 N N . HIS A 1 87 ? -37.321 -37.799 36.166 1.00 37.78 87 HIS A N 1
ATOM 635 C CA . HIS A 1 87 ? -37.038 -38.681 35.044 1.00 37.78 87 HIS A CA 1
ATOM 636 C C . HIS A 1 87 ? -38.290 -38.795 34.171 1.00 37.78 87 HIS A C 1
ATOM 638 O O . HIS A 1 87 ? -39.296 -39.365 34.586 1.00 37.78 87 HIS A O 1
ATOM 644 N N . THR A 1 88 ? -38.214 -38.335 32.928 1.00 38.94 88 THR A N 1
ATOM 645 C CA . THR A 1 88 ? -38.990 -38.936 31.840 1.00 38.94 88 THR A CA 1
ATOM 646 C C . THR A 1 88 ? -38.108 -38.953 30.604 1.00 38.94 88 THR A C 1
ATOM 648 O O . THR A 1 88 ? -38.026 -38.005 29.831 1.00 38.94 88 THR A O 1
ATOM 651 N N . GLN A 1 89 ? -37.355 -40.042 30.495 1.00 40.12 89 GLN A N 1
ATOM 652 C CA . GLN A 1 89 ? -36.583 -40.397 29.320 1.00 40.12 89 GLN A CA 1
ATOM 653 C C . GLN A 1 89 ? -37.561 -41.068 28.349 1.00 40.12 89 GLN A C 1
ATOM 655 O O . GLN A 1 89 ? -38.009 -42.184 28.600 1.00 40.12 89 GLN A O 1
ATOM 660 N N . VAL A 1 90 ? -37.924 -40.382 27.265 1.00 39.91 90 VAL A N 1
ATOM 661 C CA . VAL A 1 90 ? -38.581 -41.008 26.112 1.00 39.91 90 VAL A CA 1
ATOM 662 C C . VAL A 1 90 ? -37.659 -40.799 24.923 1.00 39.91 90 VAL A C 1
ATOM 664 O O . VAL A 1 90 ? -37.408 -39.675 24.495 1.00 39.91 90 VAL A O 1
ATOM 667 N N . ASN A 1 91 ? -37.086 -41.901 24.453 1.00 44.62 91 ASN A N 1
ATOM 668 C CA . ASN A 1 91 ? -36.234 -41.940 23.279 1.00 44.62 91 ASN A CA 1
ATOM 669 C C . ASN A 1 91 ? -37.075 -41.626 22.034 1.00 44.62 91 ASN A C 1
ATOM 671 O O . ASN A 1 91 ? -38.026 -42.342 21.732 1.00 44.62 91 ASN A O 1
ATOM 675 N N . SER A 1 92 ? -36.685 -40.608 21.275 1.00 38.06 92 SER A N 1
ATOM 676 C CA . SER A 1 92 ? -36.990 -40.520 19.847 1.00 38.06 92 SER A CA 1
ATOM 677 C C . SER A 1 92 ? -35.696 -40.210 19.114 1.00 38.06 92 SER A C 1
ATOM 679 O O . SER A 1 92 ? -35.174 -39.099 19.158 1.00 38.06 92 SER A O 1
ATOM 681 N N . PHE A 1 93 ? -35.143 -41.251 18.494 1.00 44.16 93 PHE A N 1
ATOM 682 C CA . PHE A 1 93 ? -34.105 -41.139 17.480 1.00 44.16 93 PHE A CA 1
ATOM 683 C C . PHE A 1 93 ? -34.772 -40.685 16.176 1.00 44.16 93 PHE A C 1
ATOM 685 O O . PHE A 1 93 ? -35.039 -41.489 15.290 1.00 44.16 93 PHE A O 1
ATOM 692 N N . GLU A 1 94 ? -35.029 -39.387 16.060 1.00 40.97 94 GLU A N 1
ATOM 693 C CA . GLU A 1 94 ? -35.090 -38.722 14.762 1.00 40.97 94 GLU A CA 1
ATOM 694 C C . GLU A 1 94 ? -33.799 -37.927 14.610 1.00 40.97 94 GLU A C 1
ATOM 696 O O . GLU A 1 94 ? -33.442 -37.093 15.443 1.00 40.97 94 GLU A O 1
ATOM 701 N N . GLY A 1 95 ? -33.032 -38.281 13.580 1.00 42.38 95 GLY A N 1
ATOM 702 C CA . GLY A 1 95 ? -31.723 -37.714 13.305 1.00 42.38 95 GLY A CA 1
ATOM 703 C C . GLY A 1 95 ? -31.812 -36.220 13.026 1.00 42.38 95 GLY A C 1
ATOM 704 O O . GLY A 1 95 ? -31.956 -35.806 11.880 1.00 42.38 95 GLY A O 1
ATOM 705 N N . ALA A 1 96 ? -31.637 -35.406 14.065 1.00 40.38 96 ALA A N 1
ATOM 706 C CA . ALA A 1 96 ? -31.206 -34.032 13.901 1.00 40.38 96 ALA A CA 1
ATOM 707 C C . ALA A 1 96 ? -29.822 -34.076 13.244 1.00 40.38 96 ALA A C 1
ATOM 709 O O . ALA A 1 96 ? -28.838 -34.507 13.855 1.00 40.38 96 ALA A O 1
ATOM 710 N N . ALA A 1 97 ? -29.756 -33.675 11.974 1.00 44.72 97 ALA A N 1
ATOM 711 C CA . ALA A 1 97 ? -28.498 -33.407 11.301 1.00 44.72 97 ALA A CA 1
ATOM 712 C C . ALA A 1 97 ? -27.650 -32.544 12.241 1.00 44.72 97 ALA A C 1
ATOM 714 O O . ALA A 1 97 ? -28.067 -31.447 12.615 1.00 44.72 97 ALA A O 1
ATOM 715 N N . ARG A 1 98 ? -26.496 -33.070 12.677 1.00 42.62 98 ARG A N 1
ATOM 716 C CA . ARG A 1 98 ? -25.535 -32.325 13.494 1.00 42.62 98 ARG A CA 1
ATOM 717 C C . ARG A 1 98 ? -25.273 -31.008 12.780 1.00 42.62 98 ARG A C 1
ATOM 719 O O . ARG A 1 98 ? -24.601 -30.999 11.748 1.00 42.62 98 ARG A O 1
ATOM 726 N N . ALA A 1 99 ? -25.818 -29.920 13.320 1.00 51.12 99 ALA A N 1
ATOM 727 C CA . ALA A 1 99 ? -25.457 -28.585 12.900 1.00 51.12 99 ALA A CA 1
ATOM 728 C C . ALA A 1 99 ? -23.934 -28.518 12.987 1.00 51.12 99 ALA A C 1
ATOM 730 O O . ALA A 1 99 ? -23.346 -28.717 14.054 1.00 51.12 99 ALA A O 1
ATOM 731 N N . ARG A 1 100 ? -23.296 -28.345 11.826 1.00 46.62 100 ARG A N 1
ATOM 732 C CA . ARG A 1 100 ? -21.866 -28.066 11.743 1.00 46.62 100 ARG A CA 1
ATOM 733 C C . ARG A 1 100 ? -21.620 -26.917 12.724 1.00 46.62 100 ARG A C 1
ATOM 735 O O . ARG A 1 100 ? -22.330 -25.916 12.604 1.00 46.62 100 ARG A O 1
ATOM 742 N N . PRO A 1 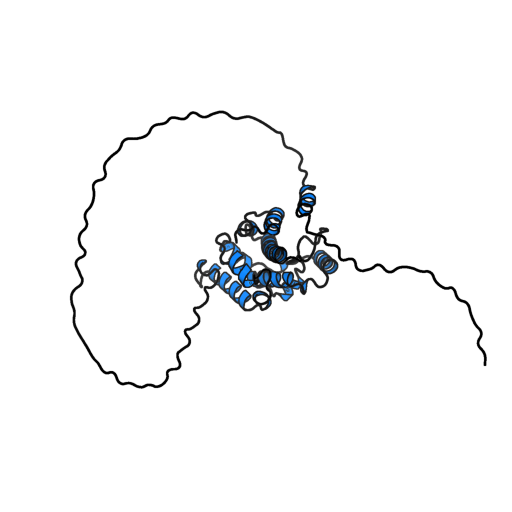101 ? -20.698 -27.037 13.695 1.00 45.53 101 PRO A N 1
ATOM 743 C CA . PRO A 1 101 ? -20.349 -25.886 14.508 1.00 45.53 101 PRO A CA 1
ATOM 744 C C . PRO A 1 101 ? -19.984 -24.765 13.539 1.00 45.53 101 PRO A C 1
ATOM 746 O O . PRO A 1 101 ? -19.159 -24.972 12.642 1.00 45.53 101 PRO A O 1
ATOM 749 N N . ALA A 1 102 ? -20.684 -23.632 13.649 1.00 51.69 102 ALA A N 1
ATOM 750 C CA . ALA A 1 102 ? -20.359 -22.443 12.882 1.00 51.69 102 ALA A CA 1
ATOM 751 C C . ALA A 1 102 ? -18.856 -22.222 13.048 1.00 51.69 102 ALA A C 1
ATOM 753 O O . ALA A 1 102 ? -18.362 -22.216 14.179 1.00 51.69 102 ALA A O 1
ATOM 754 N N . ALA A 1 103 ? -18.127 -22.156 11.930 1.00 45.22 103 ALA A N 1
ATOM 755 C CA . ALA A 1 103 ? -16.703 -21.872 11.969 1.00 45.22 103 ALA A CA 1
ATOM 756 C C . ALA A 1 103 ? -16.524 -20.638 12.855 1.00 45.22 103 ALA A C 1
ATOM 758 O O . ALA A 1 103 ? -17.183 -19.624 12.614 1.00 45.22 103 ALA A O 1
ATOM 759 N N . ALA A 1 104 ? -15.720 -20.761 13.916 1.00 45.50 104 ALA A N 1
ATOM 760 C CA . ALA A 1 104 ? -15.428 -19.636 14.788 1.00 45.50 104 ALA A CA 1
ATOM 761 C C . ALA A 1 104 ? -15.022 -18.468 13.888 1.00 45.50 104 ALA A C 1
ATOM 763 O O . ALA A 1 104 ? -14.117 -18.625 13.061 1.00 45.50 104 ALA A O 1
ATOM 764 N N . ALA A 1 105 ? -15.759 -17.357 13.975 1.00 56.41 105 ALA A N 1
ATOM 765 C CA . ALA A 1 105 ? -15.471 -16.182 13.174 1.00 56.41 105 ALA A CA 1
ATOM 766 C C . ALA A 1 105 ? -13.995 -15.847 13.393 1.00 56.41 105 ALA A C 1
ATOM 768 O O . ALA A 1 105 ? -13.566 -15.649 14.532 1.00 56.41 105 ALA A O 1
ATOM 769 N N . GLN A 1 106 ? -13.209 -15.886 12.315 1.00 59.19 106 GLN A N 1
ATOM 770 C CA . GLN A 1 106 ? -11.798 -15.538 12.398 1.00 59.19 106 GLN A CA 1
ATOM 771 C C . GLN A 1 106 ? -11.711 -14.123 12.979 1.00 59.19 106 GLN A C 1
ATOM 773 O O . GLN A 1 106 ? -12.494 -13.260 12.563 1.00 59.19 106 GLN A O 1
ATOM 778 N N . PRO A 1 107 ? -10.827 -13.880 13.962 1.00 71.00 107 PRO A N 1
ATOM 779 C CA . PRO A 1 107 ? -10.702 -12.561 14.556 1.00 71.00 107 PRO A CA 1
ATOM 780 C C . PRO A 1 107 ? -10.413 -11.542 13.451 1.00 71.00 107 PRO A C 1
ATOM 782 O O . PRO A 1 107 ? -9.500 -11.729 12.648 1.00 71.00 107 PRO A O 1
ATOM 785 N N . ILE A 1 108 ? -11.228 -10.486 13.385 1.00 82.25 108 ILE A N 1
ATOM 786 C CA . ILE A 1 108 ? -11.070 -9.423 12.391 1.00 82.25 108 ILE A CA 1
ATOM 787 C C . ILE A 1 108 ? -9.775 -8.662 12.723 1.00 82.25 108 ILE A C 1
ATOM 789 O O . ILE A 1 108 ? -9.653 -8.142 13.839 1.00 82.25 108 ILE A O 1
ATOM 793 N N . PRO A 1 109 ? -8.809 -8.570 11.791 1.00 87.94 109 PRO A N 1
ATOM 794 C CA . PRO A 1 109 ? -7.582 -7.813 12.013 1.00 87.94 109 PRO A CA 1
ATOM 795 C C . PRO A 1 109 ? -7.878 -6.360 12.391 1.00 87.94 109 PRO A C 1
ATOM 797 O O . PRO A 1 109 ? -8.725 -5.710 11.780 1.00 87.94 109 PRO A O 1
ATOM 800 N N . GLY A 1 110 ? -7.192 -5.845 13.410 1.00 88.44 110 GLY A N 1
ATOM 801 C CA . GLY A 1 110 ? -7.400 -4.490 13.920 1.00 88.44 110 GLY A CA 1
ATOM 802 C C . GLY A 1 110 ? -8.702 -4.262 14.703 1.00 88.44 110 GLY A C 1
ATOM 803 O O . GLY A 1 110 ? -8.957 -3.124 15.093 1.00 88.44 110 GLY A O 1
ATOM 804 N N . ALA A 1 111 ? -9.508 -5.293 14.997 1.00 88.88 111 ALA A N 1
ATOM 805 C CA . ALA A 1 111 ? -10.773 -5.138 15.736 1.00 88.88 111 ALA A CA 1
ATOM 806 C C . ALA A 1 111 ? -10.615 -4.531 17.143 1.00 88.88 111 ALA A C 1
ATOM 808 O O . ALA A 1 111 ? -11.548 -3.947 17.684 1.00 88.88 111 ALA A O 1
ATOM 809 N N . TRP A 1 112 ? -9.426 -4.632 17.738 1.00 91.44 112 TRP A N 1
ATOM 810 C CA . TRP A 1 112 ? -9.111 -4.050 19.046 1.00 91.44 112 TRP A CA 1
ATOM 811 C C . TRP A 1 112 ? -8.988 -2.515 19.029 1.00 91.44 112 TRP A C 1
ATOM 813 O O . TRP A 1 112 ? -8.908 -1.903 20.092 1.00 91.44 112 TRP A O 1
ATOM 823 N N . ARG A 1 113 ? -8.939 -1.880 17.850 1.00 91.31 113 ARG A N 1
ATOM 824 C CA . ARG A 1 113 ? -8.660 -0.440 17.710 1.00 91.31 113 ARG A CA 1
ATOM 825 C C . ARG A 1 113 ? -9.828 0.470 18.057 1.00 91.31 113 ARG A C 1
ATOM 827 O O . ARG A 1 113 ? -9.602 1.633 18.388 1.00 91.31 113 ARG A O 1
ATOM 834 N N . GLY A 1 114 ? -11.050 -0.038 17.961 1.00 90.50 114 GLY A N 1
ATOM 835 C CA . GLY A 1 114 ? -12.267 0.707 18.250 1.00 90.50 114 GLY A CA 1
ATOM 836 C C . GLY A 1 114 ? -13.513 -0.125 17.976 1.00 90.50 114 GLY A C 1
ATOM 837 O O . GLY A 1 114 ? -13.471 -1.096 17.224 1.00 90.50 114 GLY A O 1
ATOM 838 N N . GLY A 1 115 ? -14.628 0.263 18.596 1.00 90.50 115 GLY A N 1
ATOM 839 C CA . GLY A 1 115 ? -15.926 -0.362 18.341 1.00 90.50 115 GLY A CA 1
ATOM 840 C C . GLY A 1 115 ? -16.440 -0.086 16.919 1.00 90.50 115 GLY A C 1
ATOM 841 O O . GLY A 1 115 ? -15.968 0.858 16.275 1.00 90.50 115 GLY A O 1
ATOM 842 N N . PRO A 1 116 ? -17.434 -0.855 16.438 1.00 88.69 116 PRO A N 1
ATOM 843 C CA . PRO A 1 116 ? -17.943 -0.769 15.062 1.00 88.69 116 PRO A CA 1
ATOM 844 C C . PRO A 1 116 ? -18.487 0.619 14.687 1.00 88.69 116 PRO A C 1
ATOM 846 O O . PRO A 1 116 ? -18.422 1.011 13.524 1.00 88.69 116 PRO A O 1
ATOM 849 N N . ASP A 1 117 ? -18.962 1.393 15.666 1.00 91.69 117 ASP A N 1
ATOM 850 C CA . ASP A 1 117 ? -19.536 2.723 15.433 1.00 91.69 117 ASP A CA 1
ATOM 851 C C . ASP A 1 117 ? -18.500 3.859 15.423 1.00 91.69 117 ASP A C 1
ATOM 853 O O . ASP A 1 117 ? -18.809 4.976 14.995 1.00 91.69 117 ASP A O 1
ATOM 857 N N . THR A 1 118 ? -17.263 3.577 15.845 1.00 95.62 118 THR A N 1
ATOM 858 C CA . THR A 1 118 ? -16.161 4.551 15.861 1.00 95.62 118 THR A CA 1
ATOM 859 C C . THR A 1 118 ? -15.614 4.803 14.456 1.00 95.62 118 THR A C 1
ATOM 861 O O . THR A 1 118 ? -15.674 3.929 13.590 1.00 95.62 118 THR A O 1
ATOM 864 N N . GLU A 1 119 ? -15.029 5.980 14.218 1.00 95.69 119 GLU A N 1
ATOM 865 C CA . GLU A 1 119 ? -14.420 6.306 12.917 1.00 95.69 119 GLU A CA 1
ATOM 866 C C . GLU A 1 119 ? -13.329 5.306 12.522 1.00 95.69 119 GLU A C 1
ATOM 868 O O . GLU A 1 119 ? -13.322 4.803 11.398 1.00 95.69 119 GLU A O 1
ATOM 873 N N . VAL A 1 120 ? -12.450 4.946 13.464 1.00 95.88 120 VAL A N 1
ATOM 874 C CA . VAL A 1 120 ? -11.415 3.937 13.217 1.00 95.88 120 VAL A CA 1
ATOM 875 C C . VAL A 1 120 ? -12.014 2.551 12.976 1.00 95.88 120 VAL A C 1
ATOM 877 O O . VAL A 1 120 ? -11.549 1.850 12.084 1.00 95.88 120 VAL A O 1
ATOM 880 N N . GLY A 1 121 ? -13.065 2.161 13.706 1.00 94.88 121 GLY A N 1
ATOM 881 C CA . GLY A 1 121 ? -13.751 0.883 13.497 1.00 94.88 121 GLY A CA 1
ATOM 882 C C . GLY A 1 121 ? -14.344 0.777 12.092 1.00 94.88 121 GLY A C 1
ATOM 883 O O . GLY A 1 121 ? -14.135 -0.222 11.405 1.00 94.88 121 GLY A O 1
ATOM 884 N N . LYS A 1 122 ? -14.988 1.848 11.612 1.00 95.06 122 LYS A N 1
ATOM 885 C CA . LYS A 1 122 ? -15.510 1.948 10.239 1.00 95.06 122 LYS A CA 1
ATOM 886 C C . LYS A 1 122 ? -14.399 1.911 9.190 1.00 95.06 122 LYS A C 1
ATOM 888 O O . LYS A 1 122 ? -14.551 1.231 8.171 1.00 95.06 122 LYS A O 1
ATOM 893 N N . ALA A 1 123 ? -13.282 2.599 9.434 1.00 95.88 123 ALA A N 1
ATOM 894 C CA . ALA A 1 123 ? -12.121 2.572 8.547 1.00 95.88 123 ALA A CA 1
ATOM 895 C C . ALA A 1 123 ? -11.526 1.157 8.450 1.00 95.88 123 ALA A C 1
ATOM 897 O O . ALA A 1 123 ? -11.371 0.631 7.348 1.00 95.88 123 ALA A O 1
ATOM 898 N N . VAL A 1 124 ? -11.279 0.498 9.588 1.00 95.94 124 VAL A N 1
ATOM 899 C CA . VAL A 1 124 ? -10.770 -0.883 9.648 1.00 95.94 124 VAL A CA 1
ATOM 900 C C . VAL A 1 124 ? -11.724 -1.843 8.942 1.00 95.94 124 VAL A C 1
ATOM 902 O O . VAL A 1 124 ? -11.288 -2.598 8.076 1.00 95.94 124 VAL A O 1
ATOM 905 N N . GLN A 1 125 ? -13.025 -1.779 9.238 1.00 94.69 125 GLN A N 1
ATOM 906 C CA . GLN A 1 125 ? -14.019 -2.643 8.601 1.00 94.69 125 GLN A CA 1
ATOM 907 C C . GLN A 1 125 ? -14.051 -2.446 7.081 1.00 94.69 125 GLN A C 1
ATOM 909 O O . GLN A 1 125 ? -14.116 -3.424 6.334 1.00 94.69 125 GLN A O 1
ATOM 914 N N . SER A 1 126 ? -13.966 -1.200 6.610 1.00 95.38 126 SER A N 1
ATOM 915 C CA . SER A 1 126 ? -13.933 -0.888 5.177 1.00 95.38 126 SER A CA 1
ATOM 916 C C . SER A 1 126 ? -12.691 -1.471 4.505 1.00 95.38 126 SER A C 1
ATOM 918 O O . SER A 1 126 ? -12.802 -2.108 3.459 1.00 95.38 126 SER A O 1
ATOM 920 N N . ILE A 1 127 ? -11.519 -1.309 5.123 1.00 96.62 127 ILE A N 1
ATOM 921 C CA . ILE A 1 127 ? -10.255 -1.853 4.612 1.00 96.62 127 ILE A CA 1
ATOM 922 C C . ILE A 1 127 ? -10.307 -3.383 4.561 1.00 96.62 127 ILE A C 1
ATOM 924 O O . ILE A 1 127 ? -10.006 -3.969 3.523 1.00 96.62 127 ILE A O 1
ATOM 928 N N . VAL A 1 128 ? -10.736 -4.037 5.645 1.00 95.31 128 VAL A N 1
ATOM 929 C CA . VAL A 1 128 ? -10.855 -5.503 5.709 1.00 95.31 128 VAL A CA 1
ATOM 930 C C . VAL A 1 128 ? -11.830 -6.018 4.652 1.00 95.31 128 VAL A C 1
ATOM 932 O O . VAL A 1 128 ? -11.512 -6.970 3.944 1.00 95.31 128 VAL A O 1
ATOM 935 N N . SER A 1 129 ? -12.979 -5.362 4.488 1.00 95.62 129 SER A N 1
ATOM 936 C CA . SER A 1 129 ? -13.977 -5.763 3.489 1.00 95.62 129 SER A CA 1
ATOM 937 C C . SER A 1 129 ? -13.417 -5.662 2.065 1.00 95.62 129 SER A C 1
ATOM 939 O O . SER A 1 129 ? -13.626 -6.559 1.252 1.00 95.62 129 SER A O 1
ATOM 941 N N . ARG A 1 130 ? -12.642 -4.610 1.762 1.00 96.88 130 ARG A N 1
ATOM 942 C CA . ARG A 1 130 ? -11.971 -4.451 0.459 1.00 96.88 130 ARG A CA 1
ATOM 943 C C . ARG A 1 130 ? -10.870 -5.487 0.243 1.00 96.88 130 ARG A C 1
ATOM 945 O O . ARG A 1 130 ? -10.768 -6.018 -0.858 1.00 96.88 130 ARG A O 1
ATOM 952 N N . LEU A 1 131 ? -10.078 -5.802 1.272 1.00 95.31 131 LEU A N 1
ATOM 953 C CA . LEU A 1 131 ? -9.086 -6.882 1.203 1.00 95.31 131 LEU A CA 1
ATOM 954 C C . LEU A 1 131 ? -9.762 -8.217 0.888 1.00 95.31 131 LEU A C 1
ATOM 956 O O . LEU A 1 131 ? -9.299 -8.928 0.008 1.00 95.31 131 LEU A O 1
ATOM 960 N N . GLN A 1 132 ? -10.872 -8.542 1.550 1.00 94.25 132 GLN A N 1
ATOM 961 C CA . GLN A 1 132 ? -11.614 -9.787 1.323 1.00 94.25 132 GLN A CA 1
ATOM 962 C C . GLN A 1 132 ? -12.254 -9.852 -0.070 1.00 94.25 132 GLN A C 1
ATOM 964 O O . GLN A 1 132 ? -12.263 -10.910 -0.691 1.00 94.25 132 GLN A O 1
ATOM 969 N N . ALA A 1 133 ? -12.770 -8.728 -0.572 1.00 95.44 133 ALA A N 1
ATOM 970 C CA . ALA A 1 133 ? -13.410 -8.661 -1.883 1.00 95.44 133 ALA A CA 1
ATOM 971 C C . ALA A 1 133 ? -12.413 -8.665 -3.056 1.00 95.44 133 ALA A C 1
ATOM 973 O O . ALA A 1 133 ? -12.798 -8.975 -4.183 1.00 95.44 133 ALA A O 1
ATOM 974 N N . ASN A 1 134 ? -11.146 -8.310 -2.822 1.00 95.31 134 ASN A N 1
ATOM 975 C CA . ASN A 1 134 ? -10.141 -8.217 -3.875 1.00 95.31 134 ASN A CA 1
ATOM 976 C C . ASN A 1 134 ? -9.445 -9.580 -4.103 1.00 95.31 134 ASN A C 1
ATOM 978 O O . ASN A 1 134 ? -8.732 -10.059 -3.216 1.00 95.31 134 ASN A O 1
ATOM 982 N N . PRO A 1 135 ? -9.585 -10.213 -5.284 1.00 94.44 135 PRO A N 1
ATOM 983 C CA . PRO A 1 135 ? -8.959 -11.506 -5.555 1.00 94.44 135 PRO A CA 1
ATOM 984 C C . PRO A 1 135 ? -7.428 -11.434 -5.544 1.00 94.44 135 PRO A C 1
ATOM 986 O O . PRO A 1 135 ? -6.788 -12.342 -5.016 1.00 94.44 135 PRO A O 1
ATOM 989 N N . ASP A 1 136 ? -6.826 -10.352 -6.043 1.00 94.25 136 ASP A N 1
ATOM 990 C CA . ASP A 1 136 ? -5.367 -10.190 -6.039 1.00 94.25 136 ASP A CA 1
ATOM 991 C C . ASP A 1 136 ? -4.825 -10.092 -4.608 1.00 94.25 136 ASP A C 1
ATOM 993 O O . ASP A 1 136 ? -3.736 -10.594 -4.324 1.00 94.25 136 ASP A O 1
ATOM 997 N N . ALA A 1 137 ? -5.609 -9.527 -3.679 1.00 94.31 137 ALA A N 1
ATOM 998 C CA . ALA A 1 137 ? -5.216 -9.421 -2.277 1.00 94.31 137 ALA A CA 1
ATOM 999 C C . ALA A 1 137 ? -5.119 -10.777 -1.560 1.00 94.31 137 ALA A C 1
ATOM 1001 O O . ALA A 1 137 ? -4.389 -10.887 -0.573 1.00 94.31 137 ALA A O 1
ATOM 1002 N N . ASN A 1 138 ? -5.848 -11.789 -2.043 1.00 94.31 138 ASN A N 1
ATOM 1003 C CA . ASN A 1 138 ? -5.970 -13.100 -1.402 1.00 94.31 138 ASN A CA 1
ATOM 1004 C C . ASN A 1 138 ? -5.274 -14.226 -2.178 1.00 94.31 138 ASN A C 1
ATOM 1006 O O . ASN A 1 138 ? -4.886 -15.220 -1.571 1.00 94.31 138 ASN A O 1
ATOM 1010 N N . ASN A 1 139 ? -5.096 -14.077 -3.493 1.00 94.38 139 ASN A N 1
ATOM 1011 C CA . ASN A 1 139 ? -4.566 -15.137 -4.354 1.00 94.38 139 ASN A CA 1
ATOM 1012 C C . ASN A 1 139 ? -3.086 -14.945 -4.703 1.00 94.38 139 ASN A C 1
ATOM 1014 O O . ASN A 1 139 ? -2.379 -15.926 -4.938 1.00 94.38 139 ASN A O 1
ATOM 1018 N N . ILE A 1 140 ? -2.590 -13.703 -4.740 1.00 94.06 140 ILE A N 1
ATOM 1019 C CA . ILE A 1 140 ? -1.173 -13.444 -5.006 1.00 94.06 140 ILE A CA 1
ATOM 1020 C C . ILE A 1 140 ? -0.396 -13.608 -3.704 1.00 94.06 140 ILE A C 1
ATOM 1022 O O . ILE A 1 140 ? -0.641 -12.902 -2.727 1.00 94.06 140 ILE A O 1
ATOM 1026 N N . THR A 1 141 ? 0.564 -14.531 -3.712 1.00 95.19 141 THR A N 1
ATOM 1027 C CA . THR A 1 141 ? 1.421 -14.822 -2.560 1.00 95.19 141 THR A CA 1
ATOM 1028 C C . THR A 1 141 ? 2.867 -14.452 -2.866 1.00 95.19 141 THR A C 1
ATOM 1030 O O . THR A 1 141 ? 3.390 -14.813 -3.918 1.00 95.19 141 THR A O 1
ATOM 1033 N N . ILE A 1 142 ? 3.525 -13.756 -1.938 1.00 91.94 142 ILE A N 1
ATOM 1034 C CA . ILE A 1 142 ? 4.946 -13.397 -2.005 1.00 91.94 142 ILE A CA 1
ATOM 1035 C C . ILE A 1 142 ? 5.591 -13.768 -0.669 1.00 91.94 142 ILE A C 1
ATOM 1037 O O . ILE A 1 142 ? 5.224 -13.227 0.373 1.00 91.94 142 ILE A O 1
ATOM 1041 N N . LYS A 1 143 ? 6.566 -14.689 -0.676 1.00 91.38 143 LYS A N 1
ATOM 1042 C CA . LYS A 1 143 ? 7.217 -15.207 0.544 1.00 91.38 143 LYS A CA 1
ATOM 1043 C C . LYS A 1 143 ? 6.203 -15.758 1.564 1.00 91.38 143 LYS A C 1
ATOM 1045 O O . LYS A 1 143 ? 6.325 -15.533 2.765 1.00 91.38 143 LYS A O 1
ATOM 1050 N N . GLY A 1 144 ? 5.177 -16.453 1.075 1.00 90.50 144 GLY A N 1
ATOM 1051 C CA . GLY A 1 144 ? 4.110 -17.029 1.902 1.00 90.50 144 GLY A CA 1
ATOM 1052 C C . GLY A 1 144 ? 3.088 -16.027 2.457 1.00 90.50 144 GLY A C 1
ATOM 1053 O O . GLY A 1 144 ? 2.127 -16.458 3.083 1.00 90.50 144 GLY A O 1
ATOM 1054 N N . ASP A 1 145 ? 3.260 -14.723 2.222 1.00 94.12 145 ASP A N 1
ATOM 1055 C CA . ASP A 1 145 ? 2.291 -13.695 2.601 1.00 94.12 145 ASP A CA 1
ATOM 1056 C C . ASP A 1 145 ? 1.369 -13.370 1.412 1.00 94.12 145 ASP A C 1
ATOM 1058 O O . ASP A 1 145 ? 1.847 -13.178 0.292 1.00 94.12 145 ASP A O 1
ATOM 1062 N N . THR A 1 146 ? 0.062 -13.256 1.655 1.00 96.69 146 THR A N 1
ATOM 1063 C CA . THR A 1 146 ? -0.870 -12.576 0.743 1.00 96.69 146 THR A CA 1
ATOM 1064 C C . THR A 1 146 ? -0.878 -11.077 1.044 1.00 96.69 146 THR A C 1
ATOM 1066 O O . THR A 1 146 ? -0.374 -10.635 2.083 1.00 96.69 146 THR A O 1
ATOM 1069 N N . ALA A 1 147 ? -1.454 -10.263 0.156 1.00 95.75 147 ALA A N 1
ATOM 1070 C CA . ALA A 1 147 ? -1.555 -8.826 0.410 1.00 95.75 147 ALA A CA 1
ATOM 1071 C C . ALA A 1 147 ? -2.400 -8.567 1.665 1.00 95.75 147 ALA A C 1
ATOM 1073 O O . ALA A 1 147 ? -2.034 -7.742 2.499 1.00 95.75 147 ALA A O 1
ATOM 1074 N N . ALA A 1 148 ? -3.479 -9.337 1.841 1.00 96.00 148 ALA A N 1
ATOM 1075 C CA . ALA A 1 148 ? -4.306 -9.295 3.037 1.00 96.00 148 ALA A CA 1
ATOM 1076 C C . ALA A 1 148 ? -3.527 -9.698 4.298 1.00 96.00 148 ALA A C 1
ATOM 1078 O O . ALA A 1 148 ? -3.538 -8.942 5.266 1.00 96.00 148 ALA A O 1
ATOM 1079 N N . SER A 1 149 ? -2.798 -10.825 4.297 1.00 95.38 149 SER A N 1
ATOM 1080 C CA . SER A 1 149 ? -2.072 -11.274 5.496 1.00 95.38 149 SER A CA 1
ATOM 1081 C C . SER A 1 149 ? -0.954 -10.309 5.893 1.00 95.38 149 SER A C 1
ATOM 1083 O O . SER A 1 149 ? -0.787 -10.009 7.079 1.00 95.38 149 SER A O 1
ATOM 1085 N N . LEU A 1 150 ? -0.215 -9.779 4.910 1.00 95.56 150 LEU A N 1
ATOM 1086 C CA . LEU A 1 150 ? 0.840 -8.802 5.156 1.00 95.56 150 LEU A CA 1
ATOM 1087 C C . LEU A 1 150 ? 0.265 -7.491 5.686 1.00 95.56 150 LEU A C 1
ATOM 1089 O O . LEU A 1 150 ? 0.764 -6.972 6.683 1.00 95.56 150 LEU A O 1
ATOM 1093 N N . PHE A 1 151 ? -0.784 -6.970 5.047 1.00 96.94 151 PHE A N 1
ATOM 1094 C CA . PHE A 1 151 ? -1.424 -5.725 5.458 1.00 96.94 151 PHE A CA 1
ATOM 1095 C C . PHE A 1 151 ? -2.008 -5.838 6.866 1.00 96.94 151 PHE A C 1
ATOM 1097 O O . PHE A 1 151 ? -1.792 -4.962 7.704 1.00 96.94 151 PHE A O 1
ATOM 1104 N N . SER A 1 152 ? -2.710 -6.935 7.156 1.00 95.44 152 SER A N 1
ATOM 1105 C CA . SER A 1 152 ? -3.273 -7.198 8.476 1.00 95.44 152 SER A CA 1
ATOM 1106 C C . SER A 1 152 ? -2.196 -7.164 9.554 1.00 95.44 152 SER A C 1
ATOM 1108 O O . SER A 1 152 ? -2.291 -6.356 10.471 1.00 95.44 152 SER A O 1
ATOM 1110 N N . ARG A 1 153 ? -1.116 -7.937 9.397 1.00 94.75 153 ARG A N 1
ATOM 1111 C CA . ARG A 1 153 ? -0.029 -7.989 10.383 1.00 94.75 153 ARG A CA 1
ATOM 1112 C C . ARG A 1 153 ? 0.737 -6.668 10.498 1.00 94.75 153 ARG A C 1
ATOM 1114 O O . ARG A 1 153 ? 0.993 -6.199 11.604 1.00 94.75 153 ARG A O 1
ATOM 1121 N N . ALA A 1 154 ? 1.113 -6.068 9.368 1.00 94.88 154 ALA A N 1
ATOM 1122 C CA . ALA A 1 154 ? 2.006 -4.911 9.348 1.00 94.88 154 ALA A CA 1
ATOM 1123 C C . ALA A 1 154 ? 1.321 -3.582 9.659 1.00 94.88 154 ALA A C 1
ATOM 1125 O O . ALA A 1 154 ? 1.962 -2.676 10.198 1.00 94.88 154 ALA A O 1
ATOM 1126 N N . ILE A 1 155 ? 0.034 -3.464 9.329 1.00 97.00 155 ILE A N 1
ATOM 1127 C CA . ILE A 1 155 ? -0.713 -2.210 9.402 1.00 97.00 155 ILE A CA 1
ATOM 1128 C C . ILE A 1 155 ? -1.852 -2.325 10.416 1.00 97.00 155 ILE A C 1
ATOM 1130 O O . ILE A 1 155 ? -1.861 -1.593 11.407 1.00 97.00 155 ILE A O 1
ATOM 1134 N N . LEU A 1 156 ? -2.786 -3.263 10.230 1.00 96.00 156 LEU A N 1
ATOM 1135 C CA . LEU A 1 156 ? -3.987 -3.336 11.074 1.00 96.00 156 LEU A CA 1
ATOM 1136 C C . LEU A 1 156 ? -3.695 -3.826 12.493 1.00 96.00 156 LEU A C 1
ATOM 1138 O O . LEU A 1 156 ? -4.254 -3.279 13.433 1.00 96.00 156 LEU A O 1
ATOM 1142 N N . ASP A 1 157 ? -2.782 -4.765 12.694 1.00 94.50 157 ASP A N 1
ATOM 1143 C CA . ASP A 1 157 ? -2.465 -5.302 14.024 1.00 94.50 157 ASP A CA 1
ATOM 1144 C C . ASP A 1 157 ? -1.255 -4.620 14.678 1.00 94.50 157 ASP A C 1
ATOM 1146 O O . ASP A 1 157 ? -0.961 -4.834 15.857 1.00 94.50 157 ASP A O 1
ATOM 1150 N N . SER A 1 158 ? -0.575 -3.730 13.950 1.00 93.75 158 SER A N 1
ATOM 1151 C CA . SER A 1 158 ? 0.596 -3.016 14.456 1.00 93.75 158 SER A CA 1
ATOM 1152 C C . SER A 1 158 ? 0.234 -1.966 15.505 1.00 93.75 158 SER A C 1
ATOM 1154 O O . SER A 1 158 ? -0.389 -0.947 15.210 1.00 93.75 158 SER A O 1
ATOM 1156 N N . LYS A 1 159 ? 0.741 -2.131 16.730 1.00 92.44 159 LYS A N 1
ATOM 1157 C CA . LYS A 1 159 ? 0.598 -1.137 17.815 1.00 92.44 159 LYS A CA 1
ATOM 1158 C C . LYS A 1 159 ? 1.285 0.202 17.522 1.00 92.44 159 LYS A C 1
ATOM 1160 O O . LYS A 1 159 ? 1.079 1.164 18.254 1.00 92.44 159 LYS A O 1
ATOM 1165 N N . HIS A 1 160 ? 2.139 0.255 16.501 1.00 94.94 160 HIS A N 1
ATOM 1166 C CA . HIS A 1 160 ? 2.871 1.461 16.126 1.00 94.94 160 HIS A CA 1
ATOM 1167 C C . HIS A 1 160 ? 2.148 2.301 15.074 1.00 94.94 160 HIS A C 1
ATOM 1169 O O . HIS A 1 160 ? 2.440 3.490 14.971 1.00 94.94 160 HIS A O 1
ATOM 1175 N N . VAL A 1 161 ? 1.226 1.702 14.313 1.00 96.69 161 VAL A N 1
ATOM 1176 C CA . VAL A 1 161 ? 0.343 2.436 13.401 1.00 96.69 161 VAL A CA 1
ATOM 1177 C C . VAL A 1 161 ? -0.830 2.972 14.213 1.00 96.69 161 VAL A C 1
ATOM 1179 O O . VAL A 1 161 ? -1.518 2.204 14.891 1.00 96.69 161 VAL A O 1
ATOM 1182 N N . THR A 1 162 ? -1.042 4.285 14.182 1.00 96.44 162 THR A N 1
ATOM 1183 C CA . THR A 1 162 ? -2.082 4.936 14.986 1.00 96.44 162 THR A CA 1
ATOM 1184 C C . THR A 1 162 ? -3.446 4.871 14.306 1.00 96.44 162 THR A C 1
ATOM 1186 O O . THR A 1 162 ? -3.561 4.637 13.101 1.00 96.44 162 THR A O 1
ATOM 1189 N N . ASN A 1 163 ? -4.502 5.098 15.084 1.00 97.00 163 ASN A N 1
ATOM 1190 C CA . ASN A 1 163 ? -5.865 5.119 14.565 1.00 97.00 163 ASN A CA 1
ATOM 1191 C C . ASN A 1 163 ? -6.063 6.269 13.562 1.00 97.00 163 ASN A C 1
ATOM 1193 O O . ASN A 1 163 ? -6.705 6.083 12.532 1.00 97.00 163 ASN A O 1
ATOM 1197 N N . GLU A 1 164 ? -5.433 7.418 13.804 1.00 97.19 164 GLU A N 1
ATOM 1198 C CA . GLU A 1 164 ? -5.459 8.586 12.918 1.00 97.19 164 GLU A CA 1
ATOM 1199 C C . GLU A 1 164 ? -4.786 8.283 11.579 1.00 97.19 164 GLU A C 1
ATOM 1201 O O . GLU A 1 164 ? -5.268 8.719 10.539 1.00 97.19 164 GLU A O 1
ATOM 1206 N N . GLN A 1 165 ? -3.702 7.500 11.578 1.00 97.31 165 GLN A N 1
ATOM 1207 C CA . GLN A 1 165 ? -3.050 7.075 10.339 1.00 97.31 165 GLN A CA 1
ATOM 1208 C C . GLN A 1 165 ? -3.961 6.163 9.513 1.00 97.31 165 GLN A C 1
ATOM 1210 O O . GLN A 1 165 ? -4.039 6.340 8.302 1.00 97.31 165 GLN A O 1
ATOM 1215 N N . LEU A 1 166 ? -4.682 5.231 10.145 1.00 96.94 166 LEU A N 1
ATOM 1216 C CA . LEU A 1 166 ? -5.635 4.358 9.445 1.00 96.94 166 LEU A CA 1
ATOM 1217 C C . LEU A 1 166 ? -6.819 5.136 8.867 1.00 96.94 166 LEU A C 1
ATOM 1219 O O . LEU A 1 166 ? -7.221 4.892 7.731 1.00 96.94 166 LEU A O 1
ATOM 1223 N N . ILE A 1 167 ? -7.352 6.096 9.624 1.00 96.88 167 ILE A N 1
ATOM 1224 C CA . ILE A 1 167 ? -8.408 6.990 9.140 1.00 96.88 167 ILE A CA 1
ATOM 1225 C C . ILE A 1 167 ? -7.876 7.847 7.983 1.00 96.88 167 ILE A C 1
ATOM 1227 O O . ILE A 1 167 ? -8.550 7.996 6.967 1.00 96.88 167 ILE A O 1
ATOM 1231 N N . ALA A 1 168 ? -6.654 8.373 8.088 1.00 97.25 168 ALA A N 1
ATOM 1232 C CA . ALA A 1 168 ? -6.040 9.163 7.026 1.00 97.25 168 ALA A CA 1
ATOM 1233 C C . ALA A 1 168 ? -5.837 8.348 5.739 1.00 97.25 168 ALA A C 1
ATOM 1235 O O . ALA A 1 168 ? -6.113 8.865 4.662 1.00 97.25 168 ALA A O 1
ATOM 1236 N N . MET A 1 169 ? -5.432 7.074 5.836 1.00 97.06 169 MET A N 1
ATOM 1237 C CA . MET A 1 169 ? -5.297 6.180 4.674 1.00 97.06 169 MET A CA 1
ATOM 1238 C C . MET A 1 169 ? -6.597 6.077 3.883 1.00 97.06 169 MET A C 1
ATOM 1240 O O . MET A 1 169 ? -6.571 6.194 2.661 1.00 97.06 169 MET A O 1
ATOM 1244 N N . ALA A 1 170 ? -7.727 5.927 4.578 1.00 95.06 170 ALA A N 1
ATOM 1245 C CA . ALA A 1 170 ? -9.045 5.808 3.959 1.00 95.06 170 ALA A CA 1
ATOM 1246 C C . ALA A 1 170 ? -9.510 7.078 3.226 1.00 95.06 170 ALA A C 1
ATOM 1248 O O . ALA A 1 170 ? -10.471 7.009 2.464 1.00 95.06 170 ALA A O 1
ATOM 1249 N N . ASN A 1 171 ? -8.839 8.211 3.447 1.00 95.00 171 ASN A N 1
ATOM 1250 C CA . ASN A 1 171 ? -9.164 9.504 2.848 1.00 95.00 171 ASN A CA 1
ATOM 1251 C C . ASN A 1 171 ? -8.159 9.953 1.773 1.00 95.00 171 ASN A C 1
ATOM 1253 O O . ASN A 1 171 ? -8.321 11.035 1.210 1.00 95.00 171 ASN A O 1
ATOM 1257 N N . VAL A 1 172 ? -7.120 9.161 1.485 1.00 97.06 172 VAL A N 1
ATOM 1258 C CA . VAL A 1 172 ? -6.161 9.483 0.419 1.00 97.06 172 VAL A CA 1
ATOM 1259 C C . VAL A 1 172 ? -6.844 9.384 -0.943 1.00 97.06 172 VAL A C 1
ATOM 1261 O O . VAL A 1 172 ? -7.456 8.368 -1.271 1.00 97.06 172 VAL A O 1
ATOM 1264 N N . SER A 1 173 ? -6.710 10.434 -1.753 1.00 97.12 173 SER A N 1
ATOM 1265 C CA . SER A 1 173 ? -7.252 10.482 -3.110 1.00 97.12 173 SER A CA 1
ATOM 1266 C C . SER A 1 173 ? -6.264 9.953 -4.153 1.00 97.12 173 SER A C 1
ATOM 1268 O O . SER A 1 173 ? -5.055 9.871 -3.925 1.00 97.12 173 SER A O 1
ATOM 1270 N N . LEU A 1 174 ? -6.780 9.622 -5.341 1.00 97.06 174 LEU A N 1
ATOM 1271 C CA . LEU A 1 174 ? -5.956 9.178 -6.467 1.00 97.06 174 LEU A CA 1
ATOM 1272 C C . LEU A 1 174 ? -4.925 10.235 -6.880 1.00 97.06 174 LEU A C 1
ATOM 1274 O O . LEU A 1 174 ? -3.778 9.888 -7.139 1.00 97.06 174 LEU A O 1
ATOM 1278 N N . ASP A 1 175 ? -5.303 11.513 -6.880 1.00 95.62 175 ASP A N 1
ATOM 1279 C CA . ASP A 1 175 ? -4.422 12.611 -7.295 1.00 95.62 175 ASP A CA 1
ATOM 1280 C C . ASP A 1 175 ? -3.220 12.788 -6.359 1.00 95.62 175 ASP A C 1
ATOM 1282 O O . ASP A 1 175 ? -2.152 13.208 -6.796 1.00 95.62 175 ASP A O 1
ATOM 1286 N N . GLN A 1 176 ? -3.359 12.425 -5.079 1.00 95.19 176 GLN A N 1
ATOM 1287 C CA . GLN A 1 176 ? -2.250 12.457 -4.119 1.00 95.19 176 GLN A CA 1
ATOM 1288 C C . GLN A 1 176 ? -1.223 11.339 -4.349 1.00 95.19 176 GLN A C 1
ATOM 1290 O O . GLN A 1 176 ? -0.109 11.421 -3.832 1.00 95.19 176 GLN A O 1
ATOM 1295 N N . LEU A 1 177 ? -1.597 10.293 -5.089 1.00 94.69 177 LEU A N 1
ATOM 1296 C CA . LEU A 1 177 ? -0.748 9.138 -5.384 1.00 94.69 177 LEU A CA 1
ATOM 1297 C C . LEU A 1 177 ? -0.259 9.124 -6.835 1.00 94.69 177 LEU A C 1
ATOM 1299 O O . LEU A 1 177 ? 0.769 8.517 -7.124 1.00 94.69 177 LEU A O 1
ATOM 1303 N N . ALA A 1 178 ? -1.001 9.752 -7.747 1.00 94.06 178 ALA A N 1
ATOM 1304 C CA . ALA A 1 178 ? -0.759 9.683 -9.176 1.00 94.06 178 ALA A CA 1
ATOM 1305 C C . ALA A 1 178 ? 0.631 10.206 -9.555 1.00 94.06 178 ALA A C 1
ATOM 1307 O O . ALA A 1 178 ? 1.047 11.303 -9.181 1.00 94.06 178 ALA A O 1
ATOM 1308 N N . SER A 1 179 ? 1.328 9.426 -10.378 1.00 91.38 179 SER A N 1
ATOM 1309 C CA . SER A 1 179 ? 2.552 9.877 -11.029 1.00 91.38 179 SER A CA 1
ATOM 1310 C C . SER A 1 179 ? 2.237 10.817 -12.192 1.00 91.38 179 SER A C 1
ATOM 1312 O O . SER A 1 179 ? 1.207 10.693 -12.856 1.00 91.38 179 SER A O 1
ATOM 1314 N N . ASP A 1 180 ? 3.161 11.724 -12.503 1.00 92.06 180 ASP A N 1
ATOM 1315 C CA . ASP A 1 180 ? 3.084 12.519 -13.726 1.00 92.06 180 ASP A CA 1
ATOM 1316 C C . ASP A 1 180 ? 3.310 11.649 -14.984 1.00 92.06 180 ASP A C 1
ATOM 1318 O O . ASP A 1 180 ? 3.950 10.593 -14.937 1.00 92.06 180 ASP A O 1
ATOM 1322 N N . GLU A 1 181 ? 2.816 12.102 -16.139 1.00 93.25 181 GLU A N 1
ATOM 1323 C CA . GLU A 1 181 ? 2.893 11.350 -17.405 1.00 93.25 181 GLU A CA 1
ATOM 1324 C C . GLU A 1 181 ? 4.330 11.021 -17.840 1.00 93.25 181 GLU A C 1
ATOM 1326 O O . GLU A 1 181 ? 4.603 9.947 -18.385 1.00 93.25 181 GLU A O 1
ATOM 1331 N N . LYS A 1 182 ? 5.290 11.908 -17.555 1.00 92.06 182 LYS A N 1
ATOM 1332 C CA . LYS A 1 182 ? 6.704 11.681 -17.884 1.00 92.06 182 LYS A CA 1
ATOM 1333 C C . LYS A 1 182 ? 7.281 10.557 -17.026 1.00 92.06 182 LYS A C 1
ATOM 1335 O O . LYS A 1 182 ? 8.088 9.764 -17.517 1.00 92.06 182 LYS A O 1
ATOM 1340 N N . THR A 1 183 ? 6.877 10.477 -15.766 1.00 90.44 183 THR A N 1
ATOM 1341 C CA . THR A 1 183 ? 7.233 9.402 -14.847 1.00 90.44 183 THR A CA 1
ATOM 1342 C C . THR A 1 183 ? 6.621 8.079 -15.307 1.00 90.44 183 THR A C 1
ATOM 1344 O O . THR A 1 183 ? 7.373 7.121 -15.504 1.00 90.44 183 THR A O 1
ATOM 1347 N N . LYS A 1 184 ? 5.318 8.040 -15.619 1.00 92.75 184 LYS A N 1
ATOM 1348 C CA . LYS A 1 184 ? 4.650 6.837 -16.156 1.00 92.75 184 LYS A CA 1
ATOM 1349 C C . LYS A 1 184 ? 5.341 6.306 -17.415 1.00 92.75 184 LYS A C 1
ATOM 1351 O O . LYS A 1 184 ? 5.690 5.129 -17.486 1.00 92.75 184 LYS A O 1
ATOM 1356 N N . ALA A 1 185 ? 5.630 7.179 -18.382 1.00 92.12 185 ALA A N 1
ATOM 1357 C CA . ALA A 1 185 ? 6.302 6.798 -19.624 1.00 92.12 185 ALA A CA 1
ATOM 1358 C C . ALA A 1 185 ? 7.689 6.170 -19.384 1.00 92.12 185 ALA A C 1
ATOM 1360 O O . ALA A 1 185 ? 8.068 5.202 -20.049 1.00 92.12 185 ALA A O 1
ATOM 1361 N N . LYS A 1 186 ? 8.455 6.680 -18.408 1.00 91.62 186 LYS A N 1
ATOM 1362 C CA . LYS A 1 186 ? 9.753 6.094 -18.032 1.00 91.62 186 LYS A CA 1
ATOM 1363 C C . LYS A 1 186 ? 9.607 4.707 -17.418 1.00 91.62 186 LYS A C 1
ATOM 1365 O O . LYS A 1 186 ?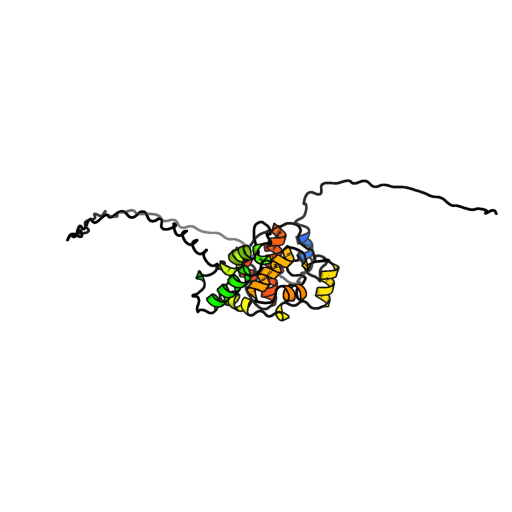 10.445 3.851 -17.698 1.00 91.62 186 LYS A O 1
ATOM 1370 N N . VAL A 1 187 ? 8.582 4.497 -16.596 1.00 91.88 187 VAL A N 1
ATOM 1371 C CA . VAL A 1 187 ? 8.306 3.200 -15.966 1.00 91.88 187 VAL A CA 1
ATOM 1372 C C . VAL A 1 187 ? 8.005 2.164 -17.038 1.00 91.88 187 VAL A C 1
ATOM 1374 O O . VAL A 1 187 ? 8.727 1.175 -17.123 1.00 91.88 187 VAL A O 1
ATOM 1377 N N . TYR A 1 188 ? 7.047 2.438 -17.927 1.00 92.88 188 TYR A N 1
ATOM 1378 C CA . TYR A 1 188 ? 6.685 1.515 -19.007 1.00 92.88 188 TYR A CA 1
ATOM 1379 C C . TYR A 1 188 ? 7.848 1.213 -19.957 1.00 92.88 188 TYR A C 1
ATOM 1381 O O . TYR A 1 188 ? 7.977 0.090 -20.439 1.00 92.88 188 TYR A O 1
ATOM 1389 N N . LYS A 1 189 ? 8.737 2.187 -20.194 1.00 91.75 189 LYS A N 1
ATOM 139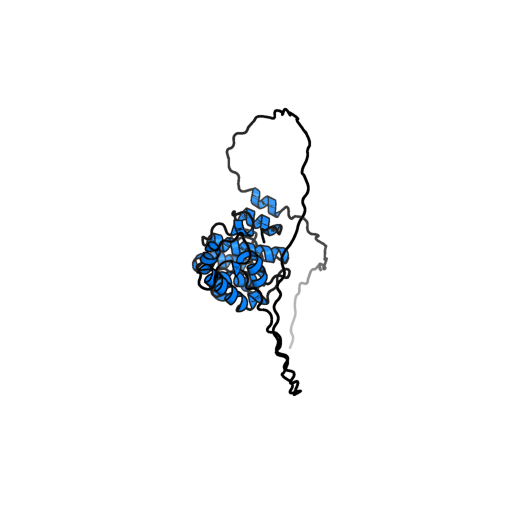0 C CA . LYS A 1 189 ? 9.947 1.971 -20.997 1.00 91.75 189 LYS A CA 1
ATOM 1391 C C . LYS A 1 189 ? 10.954 1.037 -20.315 1.00 91.75 189 LYS A C 1
ATOM 1393 O O . LYS A 1 189 ? 11.610 0.257 -20.998 1.00 91.75 189 LYS A O 1
ATOM 1398 N N . LYS A 1 190 ? 11.141 1.161 -18.998 1.00 89.38 190 LYS A N 1
ATOM 1399 C CA . LYS A 1 190 ? 12.148 0.392 -18.242 1.00 89.38 190 LYS A CA 1
ATOM 1400 C C . LYS A 1 190 ? 11.653 -0.986 -17.824 1.00 89.38 190 LYS A C 1
ATOM 1402 O O . LYS A 1 190 ? 12.432 -1.933 -17.814 1.00 89.38 190 LYS A O 1
ATOM 1407 N N . VAL A 1 191 ? 10.376 -1.084 -17.476 1.00 88.88 191 VAL A N 1
ATOM 1408 C CA . VAL A 1 191 ? 9.713 -2.314 -17.051 1.00 88.88 191 VAL A CA 1
ATOM 1409 C C . VAL A 1 191 ? 8.470 -2.499 -17.926 1.00 88.88 191 VAL A C 1
ATOM 1411 O O . VAL A 1 191 ? 7.369 -2.099 -17.543 1.00 88.88 191 VAL A O 1
ATOM 1414 N N . PRO A 1 192 ? 8.631 -3.069 -19.134 1.00 88.31 192 PRO A N 1
ATOM 1415 C CA . PRO A 1 192 ? 7.494 -3.432 -19.969 1.00 88.31 192 PRO A CA 1
ATOM 1416 C C . PRO A 1 192 ? 6.569 -4.392 -19.211 1.00 88.31 192 PRO A C 1
ATOM 1418 O O . PRO A 1 192 ? 7.045 -5.249 -18.467 1.00 88.31 192 PRO A O 1
ATOM 1421 N N . ASN A 1 193 ? 5.256 -4.253 -19.395 1.00 91.38 193 ASN A N 1
ATOM 1422 C CA . ASN A 1 193 ? 4.231 -5.075 -18.732 1.00 91.38 193 ASN A CA 1
ATOM 1423 C C . ASN A 1 193 ? 4.249 -4.995 -17.195 1.00 91.38 193 ASN A C 1
ATOM 1425 O O . ASN A 1 193 ? 3.849 -5.935 -16.514 1.00 91.38 193 ASN A O 1
ATOM 1429 N N . VAL A 1 194 ? 4.691 -3.865 -16.628 1.00 93.44 194 VAL A N 1
ATOM 1430 C CA . VAL A 1 194 ? 4.740 -3.654 -15.170 1.00 93.44 194 VAL A CA 1
ATOM 1431 C C . VAL A 1 194 ? 3.427 -3.998 -14.459 1.00 93.44 194 VAL A C 1
ATOM 1433 O O . VAL A 1 194 ? 3.441 -4.591 -13.384 1.00 93.44 194 VAL A O 1
ATOM 1436 N N . ARG A 1 195 ? 2.291 -3.703 -15.101 1.00 95.06 195 ARG A N 1
ATOM 1437 C CA . ARG A 1 195 ? 0.949 -3.934 -14.557 1.00 95.06 195 ARG A CA 1
ATOM 1438 C C . ARG A 1 195 ? 0.605 -5.414 -14.395 1.00 95.06 195 ARG A C 1
ATOM 1440 O O . ARG A 1 195 ? -0.245 -5.754 -13.578 1.00 95.06 195 ARG A O 1
ATOM 1447 N N . ASP A 1 196 ? 1.287 -6.293 -15.124 1.00 94.69 196 ASP A N 1
ATOM 1448 C CA . ASP A 1 196 ? 1.087 -7.739 -15.048 1.00 94.69 196 ASP A CA 1
ATOM 1449 C C . ASP A 1 196 ? 1.933 -8.404 -13.962 1.00 94.69 196 ASP A C 1
ATOM 1451 O O . ASP A 1 196 ? 1.702 -9.570 -13.630 1.00 94.69 196 ASP A O 1
ATOM 1455 N N . LEU A 1 197 ? 2.889 -7.675 -13.380 1.00 94.31 197 LEU A N 1
ATOM 1456 C CA . LEU A 1 197 ? 3.794 -8.220 -12.380 1.00 94.31 197 LEU A CA 1
ATOM 1457 C C . LEU A 1 197 ? 3.050 -8.552 -11.077 1.00 94.31 197 LEU A C 1
ATOM 1459 O O . LEU A 1 197 ? 2.333 -7.696 -10.550 1.00 94.31 197 LEU A O 1
ATOM 1463 N N . PRO A 1 198 ? 3.292 -9.737 -10.479 1.00 94.25 198 PRO A N 1
ATOM 1464 C CA . PRO A 1 198 ? 2.676 -10.114 -9.208 1.00 94.25 198 PRO A CA 1
ATOM 1465 C C . PRO A 1 198 ? 2.927 -9.098 -8.092 1.00 94.25 198 PRO A C 1
ATOM 1467 O O . PRO A 1 198 ? 1.994 -8.723 -7.394 1.00 94.25 198 PRO A O 1
ATOM 1470 N N . VAL A 1 199 ? 4.158 -8.590 -7.959 1.00 94.00 199 VAL A N 1
ATOM 1471 C CA . VAL A 1 199 ? 4.510 -7.590 -6.933 1.00 94.00 199 VAL A CA 1
ATOM 1472 C C . VAL A 1 199 ? 3.768 -6.262 -7.121 1.00 94.00 199 VAL A C 1
ATOM 1474 O O . VAL A 1 199 ? 3.366 -5.643 -6.136 1.00 94.00 199 VAL A O 1
ATOM 1477 N N . HIS A 1 200 ? 3.512 -5.856 -8.367 1.00 96.25 200 HIS A N 1
ATOM 1478 C CA . HIS A 1 200 ? 2.730 -4.658 -8.657 1.00 96.25 200 HIS A CA 1
ATOM 1479 C C . HIS A 1 200 ? 1.271 -4.864 -8.245 1.00 96.25 200 HIS A C 1
ATOM 1481 O O . HIS A 1 200 ? 0.762 -4.112 -7.419 1.00 96.25 200 HIS A O 1
ATOM 1487 N N . LYS A 1 201 ? 0.624 -5.934 -8.730 1.00 97.19 201 LYS A N 1
ATOM 1488 C CA . LYS A 1 201 ? -0.769 -6.276 -8.380 1.00 97.19 201 LYS A CA 1
ATOM 1489 C C . LYS A 1 201 ? -0.965 -6.449 -6.874 1.00 97.19 201 LYS A C 1
ATOM 1491 O O . LYS A 1 201 ? -1.915 -5.918 -6.310 1.00 97.19 201 LYS A O 1
ATOM 1496 N N . PHE A 1 202 ? -0.018 -7.109 -6.210 1.00 97.00 202 PHE A N 1
ATOM 1497 C CA . PHE A 1 202 ? 0.014 -7.265 -4.758 1.00 97.00 202 PHE A CA 1
ATOM 1498 C C . PHE A 1 202 ? 0.018 -5.907 -4.039 1.00 97.00 202 PHE A C 1
ATOM 1500 O O . PHE A 1 202 ? -0.763 -5.679 -3.116 1.00 97.00 202 PHE A O 1
ATOM 1507 N N . THR A 1 203 ? 0.869 -4.976 -4.477 1.00 97.00 203 THR A N 1
ATOM 1508 C CA . THR A 1 203 ? 0.981 -3.653 -3.843 1.00 97.00 203 THR A CA 1
ATOM 1509 C C . THR A 1 203 ? -0.227 -2.769 -4.156 1.00 97.00 203 THR A C 1
ATOM 1511 O O . THR A 1 203 ? -0.743 -2.092 -3.265 1.00 97.00 203 THR A O 1
ATOM 1514 N N . VAL A 1 204 ? -0.739 -2.831 -5.390 1.00 98.06 204 VAL A N 1
ATOM 1515 C CA . VAL A 1 204 ? -1.993 -2.184 -5.806 1.00 98.06 204 VAL A CA 1
ATOM 1516 C C . VAL A 1 204 ? -3.155 -2.681 -4.955 1.00 98.06 204 VAL A C 1
ATOM 1518 O O . VAL A 1 204 ? -3.958 -1.870 -4.506 1.00 98.06 204 VAL A O 1
ATOM 1521 N N . ALA A 1 205 ? -3.230 -3.981 -4.669 1.00 98.00 205 ALA A N 1
ATOM 1522 C CA . ALA A 1 205 ? -4.282 -4.545 -3.835 1.00 98.00 205 ALA A CA 1
ATOM 1523 C C . ALA A 1 205 ? -4.241 -3.998 -2.395 1.00 98.00 205 ALA A C 1
ATOM 1525 O O . ALA A 1 205 ? -5.282 -3.600 -1.869 1.00 98.00 205 ALA A O 1
ATOM 1526 N N . MET A 1 206 ? -3.051 -3.889 -1.785 1.00 97.81 206 MET A N 1
ATOM 1527 C CA . MET A 1 206 ? -2.888 -3.256 -0.464 1.00 97.81 206 MET A CA 1
ATOM 1528 C C . MET A 1 206 ? -3.325 -1.786 -0.473 1.00 97.81 206 MET A C 1
ATOM 1530 O O . MET A 1 206 ? -4.091 -1.350 0.386 1.00 97.81 206 MET A O 1
ATOM 1534 N N . MET A 1 207 ? -2.848 -1.016 -1.451 1.00 98.25 207 MET A N 1
ATOM 1535 C CA . MET A 1 207 ? -3.126 0.416 -1.544 1.00 98.25 207 MET A CA 1
ATOM 1536 C C . MET A 1 207 ? -4.601 0.694 -1.873 1.00 98.25 207 MET A C 1
ATOM 1538 O O . MET A 1 207 ? -5.215 1.567 -1.262 1.00 98.25 207 MET A O 1
ATOM 1542 N N . SER A 1 208 ? -5.201 -0.083 -2.774 1.00 98.25 208 SER A N 1
ATOM 1543 C CA . SER A 1 208 ? -6.631 -0.022 -3.090 1.00 98.25 208 SER A CA 1
ATOM 1544 C C . SER A 1 208 ? -7.487 -0.327 -1.863 1.00 98.25 208 SER A C 1
ATOM 1546 O O . SER A 1 208 ? -8.440 0.397 -1.582 1.00 98.25 208 SER A O 1
ATOM 1548 N N . ALA A 1 209 ? -7.125 -1.335 -1.065 1.00 97.81 209 ALA A N 1
ATOM 1549 C CA . ALA A 1 209 ? -7.860 -1.622 0.158 1.00 97.81 209 ALA A CA 1
ATOM 1550 C C . ALA A 1 209 ? -7.767 -0.479 1.180 1.00 97.81 209 ALA A C 1
ATOM 1552 O O . ALA A 1 209 ? -8.793 -0.059 1.724 1.00 97.81 209 ALA A O 1
ATOM 1553 N N . ALA A 1 210 ? -6.562 0.059 1.389 1.00 97.50 210 ALA A N 1
ATOM 1554 C CA . ALA A 1 210 ? -6.316 1.156 2.321 1.00 97.50 210 ALA A CA 1
ATOM 1555 C C . ALA A 1 210 ? -7.116 2.417 1.965 1.00 97.50 210 ALA A C 1
ATOM 1557 O O . ALA A 1 210 ? -7.753 3.008 2.830 1.00 97.50 210 ALA A O 1
ATOM 1558 N N . THR A 1 211 ? -7.115 2.792 0.686 1.00 97.69 211 THR A N 1
ATOM 1559 C CA . THR A 1 211 ? -7.653 4.074 0.198 1.00 97.69 211 THR A CA 1
ATOM 1560 C C . THR A 1 211 ? -9.090 3.987 -0.308 1.00 97.69 211 THR A C 1
ATOM 1562 O O . THR A 1 211 ? -9.831 4.960 -0.273 1.00 97.69 211 THR A O 1
ATOM 1565 N N . GLY A 1 212 ? -9.525 2.812 -0.761 1.00 97.31 212 GLY A N 1
ATOM 1566 C CA . GLY A 1 212 ? -10.808 2.630 -1.444 1.00 97.31 212 GLY A CA 1
ATOM 1567 C C . GLY A 1 212 ? -10.787 3.023 -2.914 1.00 97.31 212 GLY A C 1
ATOM 1568 O O . GLY A 1 212 ? -11.833 3.005 -3.560 1.00 97.31 212 GLY A O 1
ATOM 1569 N N . ILE A 1 213 ? -9.616 3.365 -3.447 1.00 98.06 213 ILE A N 1
ATOM 1570 C CA . ILE A 1 213 ? -9.429 3.657 -4.863 1.00 98.06 213 ILE A CA 1
ATOM 1571 C C . ILE A 1 213 ? -9.547 2.357 -5.660 1.00 98.06 213 ILE A C 1
ATOM 1573 O O . ILE A 1 213 ? -9.023 1.317 -5.259 1.00 98.06 213 ILE A O 1
ATOM 1577 N N . ASP A 1 214 ? -10.207 2.431 -6.814 1.00 97.31 214 ASP A N 1
ATOM 1578 C CA . ASP A 1 214 ? -10.308 1.318 -7.754 1.00 97.31 214 ASP A CA 1
ATOM 1579 C C . ASP A 1 214 ? -8.910 0.770 -8.147 1.00 97.31 214 ASP A C 1
ATOM 1581 O O . ASP A 1 214 ? -8.047 1.554 -8.563 1.00 97.31 214 ASP A O 1
ATOM 1585 N N . PRO A 1 215 ? -8.663 -0.554 -8.040 1.00 97.00 215 PRO A N 1
ATOM 1586 C CA . PRO A 1 215 ? -7.361 -1.151 -8.339 1.00 97.00 215 PRO A CA 1
ATOM 1587 C C . PRO A 1 215 ? -6.854 -0.857 -9.753 1.00 97.00 215 PRO A C 1
ATOM 1589 O O . PRO A 1 215 ? -5.656 -0.642 -9.947 1.00 97.00 215 PRO A O 1
ATOM 1592 N N . GLN A 1 216 ? -7.746 -0.834 -10.748 1.00 96.81 216 GLN A N 1
ATOM 1593 C CA . GLN A 1 216 ? -7.356 -0.619 -12.137 1.00 96.81 216 GLN A CA 1
ATOM 1594 C C . GLN A 1 216 ? -6.911 0.829 -12.354 1.00 96.81 216 GLN A C 1
ATOM 1596 O O . GLN A 1 216 ? -5.825 1.055 -12.894 1.00 96.81 216 GLN A O 1
ATOM 1601 N N . LYS A 1 217 ? -7.690 1.801 -11.863 1.00 97.50 217 LYS A N 1
ATOM 1602 C CA . LYS A 1 217 ? -7.314 3.223 -11.895 1.00 97.50 217 LYS A CA 1
ATOM 1603 C C . LYS A 1 217 ? -6.007 3.480 -11.155 1.00 97.50 217 LYS A C 1
ATOM 1605 O O . LYS A 1 217 ? -5.173 4.249 -11.628 1.00 97.50 217 LYS A O 1
ATOM 1610 N N . LEU A 1 218 ? -5.806 2.822 -10.014 1.00 97.12 218 LEU A N 1
ATOM 1611 C CA . LEU A 1 218 ? -4.577 2.952 -9.243 1.00 97.12 218 LEU A CA 1
ATOM 1612 C C . LEU A 1 218 ? -3.365 2.385 -9.998 1.00 97.12 218 LEU A C 1
ATOM 1614 O O . LEU A 1 218 ? -2.336 3.050 -10.080 1.00 97.12 218 LEU A O 1
ATOM 1618 N N . SER A 1 219 ? -3.501 1.198 -10.597 1.00 96.81 219 SER A N 1
ATOM 1619 C CA . SER A 1 219 ? -2.462 0.573 -11.430 1.00 96.81 219 SER A CA 1
ATOM 1620 C C . SER A 1 219 ? -2.072 1.448 -12.631 1.00 96.81 219 SER A C 1
ATOM 1622 O O . SER A 1 219 ? -0.904 1.503 -13.014 1.00 96.81 219 SER A O 1
ATOM 1624 N N . GLU A 1 220 ? -3.032 2.172 -13.210 1.00 96.44 220 GLU A N 1
ATOM 1625 C CA . GLU A 1 220 ? -2.803 3.099 -14.327 1.00 96.44 220 GLU A CA 1
ATOM 1626 C C . GLU A 1 220 ? -2.136 4.406 -13.890 1.00 96.44 220 GLU A C 1
ATOM 1628 O O . GLU A 1 220 ? -1.250 4.921 -14.579 1.00 96.44 220 GLU A O 1
ATOM 1633 N N . ALA A 1 221 ? -2.553 4.948 -12.746 1.00 95.31 221 ALA A N 1
ATOM 1634 C CA . ALA A 1 221 ? -2.039 6.204 -12.219 1.00 95.31 221 ALA A CA 1
ATOM 1635 C C . ALA A 1 221 ? -0.653 6.064 -11.571 1.00 95.31 221 ALA A C 1
ATOM 1637 O O . ALA A 1 221 ? 0.130 7.016 -11.605 1.00 95.31 221 ALA A O 1
ATOM 1638 N N . VAL A 1 222 ? -0.348 4.894 -11.005 1.00 94.69 222 VAL A N 1
ATOM 1639 C CA . VAL A 1 222 ? 0.864 4.626 -10.216 1.00 94.69 222 VAL A CA 1
ATOM 1640 C C . VAL A 1 222 ? 1.545 3.336 -10.699 1.00 94.69 222 VAL A C 1
ATOM 1642 O O . VAL A 1 222 ? 1.614 2.343 -9.970 1.00 94.69 222 VAL A O 1
ATOM 1645 N N . PRO A 1 223 ? 2.034 3.293 -11.954 1.00 93.81 223 PRO A N 1
ATOM 1646 C CA . PRO A 1 223 ? 2.572 2.066 -12.538 1.00 93.81 223 PRO A CA 1
ATOM 1647 C C . PRO A 1 223 ? 3.881 1.605 -11.888 1.00 93.81 223 PRO A C 1
ATOM 1649 O O . PRO A 1 223 ? 4.279 0.464 -12.077 1.00 93.81 223 PRO A O 1
ATOM 1652 N N . ASP A 1 224 ? 4.574 2.462 -11.141 1.00 91.06 224 ASP A N 1
ATOM 1653 C CA . ASP A 1 224 ? 5.795 2.135 -10.401 1.00 91.06 224 ASP A CA 1
ATOM 1654 C C . ASP A 1 224 ? 5.548 1.533 -9.016 1.00 91.06 224 ASP A C 1
ATOM 1656 O O . ASP A 1 224 ? 6.507 1.156 -8.348 1.00 91.06 224 ASP A O 1
ATOM 1660 N N . LEU A 1 225 ? 4.292 1.398 -8.588 1.00 92.69 225 LEU A N 1
ATOM 1661 C CA . LEU A 1 225 ? 3.966 0.777 -7.311 1.00 92.69 225 LEU A CA 1
ATOM 1662 C C . LEU A 1 225 ? 4.448 -0.687 -7.275 1.00 92.69 225 LEU A C 1
ATOM 1664 O O . LEU A 1 225 ? 4.121 -1.475 -8.166 1.00 92.69 225 LEU A O 1
ATOM 1668 N N . GLY A 1 226 ? 5.207 -1.068 -6.247 1.00 88.56 226 GLY A N 1
ATOM 1669 C CA . GLY A 1 226 ? 5.787 -2.407 -6.117 1.00 88.56 226 GLY A CA 1
ATOM 1670 C C . GLY A 1 226 ? 7.089 -2.599 -6.904 1.00 88.56 226 GLY A C 1
ATOM 1671 O O . GLY A 1 226 ? 7.530 -3.739 -7.082 1.00 88.56 226 GLY A O 1
ATOM 1672 N N . LEU A 1 227 ? 7.710 -1.520 -7.392 1.00 88.31 227 LEU A N 1
ATOM 1673 C CA . LEU A 1 227 ? 9.007 -1.557 -8.062 1.00 88.31 227 LEU A CA 1
ATOM 1674 C C . LEU A 1 227 ? 10.122 -1.050 -7.158 1.00 88.31 227 LEU A C 1
ATOM 1676 O O . LEU A 1 227 ? 10.011 -0.049 -6.463 1.00 88.31 227 LEU A O 1
ATOM 1680 N N . THR A 1 228 ? 11.279 -1.697 -7.239 1.00 77.50 228 THR A N 1
ATOM 1681 C CA . THR A 1 228 ? 12.442 -1.249 -6.486 1.00 77.50 228 THR A CA 1
ATOM 1682 C C . THR A 1 228 ? 13.113 -0.083 -7.200 1.00 77.50 228 THR A C 1
ATOM 1684 O O . THR A 1 228 ? 13.577 -0.210 -8.338 1.00 77.50 228 THR A O 1
ATOM 1687 N N . GLY A 1 229 ? 13.245 1.030 -6.478 1.00 69.62 229 GLY A N 1
ATOM 1688 C CA . GLY A 1 229 ? 14.028 2.189 -6.882 1.00 69.62 229 GLY A CA 1
ATOM 1689 C C . GLY A 1 229 ? 13.165 3.368 -7.317 1.00 69.62 229 GLY A C 1
ATOM 1690 O O . GLY A 1 229 ? 12.096 3.583 -6.762 1.00 69.62 229 GLY A O 1
ATOM 1691 N N . ALA A 1 230 ? 13.654 4.198 -8.240 1.00 69.62 230 ALA A N 1
ATOM 1692 C CA . ALA A 1 230 ? 12.935 5.405 -8.643 1.00 69.62 230 ALA A CA 1
ATOM 1693 C C . ALA A 1 230 ? 12.966 5.605 -10.165 1.00 69.62 230 ALA A C 1
ATOM 1695 O O . ALA A 1 230 ? 14.006 5.414 -10.799 1.00 69.62 230 ALA A O 1
ATOM 1696 N N . PRO A 1 231 ? 11.876 6.093 -10.781 1.00 61.00 231 PRO A N 1
ATOM 1697 C CA . PRO A 1 231 ? 11.816 6.296 -12.232 1.00 61.00 231 PRO A CA 1
ATOM 1698 C C . PRO A 1 231 ? 12.922 7.208 -12.781 1.00 61.00 231 PRO A C 1
ATOM 1700 O O . PRO A 1 231 ? 13.403 7.019 -13.906 1.00 61.00 231 PRO A O 1
ATOM 1703 N N . ASN A 1 232 ? 13.378 8.156 -11.957 1.00 65.69 232 ASN A N 1
ATOM 1704 C CA . ASN A 1 232 ? 14.420 9.129 -12.279 1.00 65.69 232 ASN A CA 1
ATOM 1705 C C . ASN A 1 232 ? 15.853 8.665 -11.962 1.00 65.69 232 ASN A C 1
ATOM 1707 O O . ASN A 1 232 ? 16.788 9.417 -12.222 1.00 65.69 232 ASN A O 1
ATOM 1711 N N . THR A 1 233 ? 16.053 7.448 -11.452 1.00 61.38 233 THR A N 1
ATOM 1712 C CA . THR A 1 233 ? 17.386 6.883 -11.196 1.00 61.38 233 THR A CA 1
ATOM 1713 C C . THR A 1 233 ? 17.692 5.743 -12.177 1.00 61.38 233 THR A C 1
ATOM 1715 O O . THR A 1 233 ? 16.786 5.233 -12.845 1.00 61.38 233 THR A O 1
ATOM 1718 N N . PRO A 1 234 ? 18.962 5.323 -12.324 1.00 61.75 234 PRO A N 1
ATOM 1719 C CA . PRO A 1 234 ? 19.310 4.146 -13.129 1.00 61.75 234 PRO A CA 1
ATOM 1720 C C . PRO A 1 234 ? 18.698 2.845 -12.586 1.00 61.75 234 PRO A C 1
ATOM 1722 O O . PRO A 1 234 ? 18.548 1.877 -13.320 1.00 61.75 234 PRO A O 1
ATOM 1725 N N . LEU A 1 235 ? 18.328 2.839 -11.305 1.00 70.25 235 LEU A N 1
ATOM 1726 C CA . LEU A 1 235 ? 17.796 1.697 -10.580 1.00 70.25 235 LEU A CA 1
ATOM 1727 C C . LEU A 1 235 ? 16.269 1.829 -10.523 1.00 70.25 235 LEU A C 1
ATOM 1729 O O . LEU A 1 235 ? 15.738 2.454 -9.612 1.00 70.25 235 LEU A O 1
ATOM 1733 N N . LEU A 1 236 ? 15.580 1.280 -11.523 1.00 79.38 236 LEU A N 1
ATOM 1734 C CA . LEU A 1 236 ? 14.151 0.964 -11.456 1.00 79.38 236 LEU A CA 1
ATOM 1735 C C . LEU A 1 236 ? 13.968 -0.436 -12.035 1.00 79.38 236 LEU A C 1
ATOM 1737 O O . LEU A 1 236 ? 14.233 -0.643 -13.219 1.00 79.38 236 LEU A O 1
ATOM 1741 N N . TYR A 1 237 ? 13.549 -1.383 -11.206 1.00 78.31 237 TYR A N 1
ATOM 1742 C CA . TYR A 1 237 ? 13.373 -2.769 -11.622 1.00 78.31 237 TYR A CA 1
ATOM 1743 C C . TYR A 1 237 ? 12.340 -3.488 -10.755 1.00 78.31 237 TYR A C 1
ATOM 1745 O O . TYR A 1 237 ? 12.063 -3.096 -9.624 1.00 78.31 237 TYR A O 1
ATOM 1753 N N . ALA A 1 238 ? 11.798 -4.582 -11.281 1.00 80.25 238 ALA A N 1
ATOM 1754 C CA . ALA A 1 238 ? 11.014 -5.522 -10.496 1.00 80.25 238 ALA A CA 1
ATOM 1755 C C . ALA A 1 238 ? 11.960 -6.456 -9.730 1.00 80.25 238 ALA A C 1
ATOM 1757 O O . ALA A 1 238 ? 12.750 -7.182 -10.346 1.00 80.25 238 ALA A O 1
ATOM 1758 N N . ALA A 1 239 ? 11.908 -6.436 -8.396 1.00 80.38 239 ALA A N 1
ATOM 1759 C CA . ALA A 1 239 ? 12.708 -7.340 -7.575 1.00 80.38 239 ALA A CA 1
ATOM 1760 C C . ALA A 1 239 ? 12.433 -8.805 -7.954 1.00 80.38 239 ALA A C 1
ATOM 1762 O O . ALA A 1 239 ? 11.288 -9.188 -8.176 1.00 80.38 239 ALA A O 1
ATOM 1763 N N . LYS A 1 240 ? 13.479 -9.639 -8.025 1.00 79.38 240 LYS A N 1
ATOM 1764 C CA . LYS A 1 240 ? 13.345 -11.067 -8.380 1.00 79.38 240 LYS A CA 1
ATOM 1765 C C . LYS A 1 240 ? 13.176 -11.987 -7.170 1.00 79.38 240 LYS A C 1
ATOM 1767 O O . LYS A 1 240 ? 12.569 -13.040 -7.294 1.00 79.38 240 LYS A O 1
ATOM 1772 N N . GLY A 1 241 ? 13.733 -11.616 -6.018 1.00 83.88 241 GLY A N 1
ATOM 1773 C CA . GLY A 1 241 ? 13.641 -12.422 -4.800 1.00 83.88 241 GLY A CA 1
ATOM 1774 C C . GLY A 1 241 ? 12.382 -12.091 -4.009 1.00 83.88 241 GLY A C 1
ATOM 1775 O O . GLY A 1 241 ? 12.141 -10.920 -3.726 1.00 83.88 241 GLY A O 1
ATOM 1776 N N . GLU A 1 242 ? 11.626 -13.104 -3.588 1.00 84.88 242 GLU A N 1
ATOM 1777 C CA . GLU A 1 242 ? 10.354 -12.919 -2.873 1.00 84.88 242 GLU A CA 1
ATOM 1778 C C . GLU A 1 242 ? 10.500 -12.092 -1.587 1.00 84.88 242 GLU A C 1
ATOM 1780 O O . GLU A 1 242 ? 9.650 -11.268 -1.266 1.00 84.88 242 GLU A O 1
ATOM 1785 N N . GLY A 1 243 ? 11.611 -12.246 -0.857 1.00 83.94 243 GLY A N 1
ATOM 1786 C CA . GLY A 1 243 ? 11.882 -11.418 0.323 1.00 83.94 243 GLY A CA 1
ATOM 1787 C C . GLY A 1 243 ? 12.027 -9.935 -0.005 1.00 83.94 243 GLY A C 1
ATOM 1788 O O . GLY A 1 243 ? 11.499 -9.097 0.722 1.00 83.94 243 GLY A O 1
ATOM 1789 N N . MET A 1 244 ? 12.691 -9.625 -1.118 1.00 84.38 244 MET A N 1
ATOM 1790 C CA . MET A 1 244 ? 12.854 -8.254 -1.588 1.00 84.38 244 MET A CA 1
ATOM 1791 C C . MET A 1 244 ? 11.549 -7.720 -2.179 1.00 84.38 244 MET A C 1
ATOM 1793 O O . MET A 1 244 ? 11.185 -6.600 -1.865 1.00 84.38 244 MET A O 1
ATOM 1797 N N . GLN A 1 245 ? 10.796 -8.530 -2.930 1.00 88.94 245 GLN A N 1
ATOM 1798 C CA . GLN A 1 245 ? 9.468 -8.162 -3.432 1.00 88.94 245 GLN A CA 1
ATOM 1799 C C . GLN A 1 245 ? 8.506 -7.817 -2.297 1.00 88.94 245 GLN A C 1
ATOM 1801 O O . GLN A 1 245 ? 7.889 -6.759 -2.331 1.00 88.94 245 GLN A O 1
ATOM 1806 N N . ARG A 1 246 ? 8.422 -8.665 -1.261 1.00 91.56 246 ARG A N 1
ATOM 1807 C CA . ARG A 1 246 ? 7.578 -8.410 -0.087 1.00 91.56 246 ARG A CA 1
ATOM 1808 C C . ARG A 1 246 ? 7.948 -7.090 0.581 1.00 91.56 246 ARG A C 1
ATOM 1810 O O . ARG A 1 246 ? 7.079 -6.299 0.936 1.00 91.56 246 ARG A O 1
ATOM 1817 N N . SER A 1 247 ? 9.247 -6.863 0.760 1.00 88.69 247 SER A N 1
ATOM 1818 C CA . SER A 1 247 ? 9.732 -5.674 1.450 1.00 88.69 247 SER A CA 1
ATOM 1819 C C . SER A 1 247 ? 9.590 -4.403 0.612 1.00 88.69 247 SER A C 1
ATOM 1821 O O . SER A 1 247 ? 9.234 -3.360 1.152 1.00 88.69 247 SER A O 1
ATOM 1823 N N . THR A 1 248 ? 9.806 -4.486 -0.703 1.00 90.06 248 THR A N 1
ATOM 1824 C CA . THR A 1 248 ? 9.534 -3.403 -1.658 1.00 90.06 248 THR A CA 1
ATOM 1825 C C . THR A 1 248 ? 8.051 -3.069 -1.684 1.00 90.06 248 THR A C 1
ATOM 1827 O O . THR A 1 248 ? 7.715 -1.906 -1.524 1.00 90.06 248 THR A O 1
ATOM 1830 N N . ALA A 1 249 ? 7.166 -4.065 -1.774 1.00 92.88 249 ALA A N 1
ATOM 1831 C CA . ALA A 1 249 ? 5.723 -3.847 -1.766 1.00 92.88 249 ALA A CA 1
ATOM 1832 C C . ALA A 1 249 ? 5.266 -3.077 -0.519 1.00 92.88 249 ALA A C 1
ATOM 1834 O O . ALA A 1 249 ? 4.567 -2.070 -0.621 1.00 92.88 249 ALA A O 1
ATOM 1835 N N . LEU A 1 250 ? 5.693 -3.509 0.673 1.00 93.81 250 LEU A N 1
ATOM 1836 C CA . LEU A 1 250 ? 5.327 -2.809 1.903 1.00 93.81 250 LEU A CA 1
ATOM 1837 C C . LEU A 1 250 ? 6.004 -1.435 2.013 1.00 93.81 250 LEU A C 1
ATOM 1839 O O . LEU A 1 250 ? 5.402 -0.497 2.531 1.00 93.81 250 LEU A O 1
ATOM 1843 N N . HIS A 1 251 ? 7.253 -1.304 1.558 1.00 92.38 251 HIS A N 1
ATOM 1844 C CA . HIS A 1 251 ? 7.981 -0.037 1.633 1.00 92.38 251 HIS A CA 1
ATOM 1845 C C . HIS A 1 251 ? 7.336 1.005 0.729 1.00 92.38 251 HIS A C 1
ATOM 1847 O O . HIS A 1 251 ? 6.990 2.073 1.231 1.00 92.38 251 HIS A O 1
ATOM 1853 N N . ASP A 1 252 ? 7.067 0.657 -0.529 1.00 91.25 252 ASP A N 1
ATOM 1854 C CA . ASP A 1 252 ? 6.358 1.510 -1.482 1.00 91.25 252 ASP A CA 1
ATOM 1855 C C . ASP A 1 252 ? 4.989 1.901 -0.942 1.00 91.25 252 ASP A C 1
ATOM 1857 O O . ASP A 1 252 ? 4.653 3.082 -0.937 1.00 91.25 252 ASP A O 1
ATOM 1861 N N . PHE A 1 253 ? 4.228 0.940 -0.406 1.00 95.38 253 PHE A N 1
ATOM 1862 C CA . PHE A 1 253 ? 2.947 1.222 0.236 1.00 95.38 253 PHE A CA 1
ATOM 1863 C C . PHE A 1 253 ? 3.073 2.329 1.298 1.00 95.38 253 PHE A C 1
ATOM 1865 O O . PHE A 1 253 ? 2.342 3.320 1.260 1.00 95.38 253 PHE A O 1
ATOM 1872 N N . THR A 1 254 ? 4.033 2.204 2.218 1.00 94.44 254 THR A N 1
ATOM 1873 C CA . THR A 1 254 ? 4.237 3.211 3.269 1.00 94.44 254 THR A CA 1
ATOM 1874 C C . THR A 1 254 ? 4.792 4.538 2.736 1.00 94.44 254 THR A C 1
ATOM 1876 O O . THR A 1 254 ? 4.375 5.604 3.190 1.00 94.44 254 THR A O 1
ATOM 1879 N N . ASP A 1 255 ? 5.686 4.501 1.745 1.00 90.50 255 ASP A N 1
ATOM 1880 C CA . ASP A 1 255 ? 6.360 5.678 1.191 1.00 90.50 255 ASP A CA 1
ATOM 1881 C C . ASP A 1 255 ? 5.404 6.553 0.372 1.00 90.50 255 ASP A C 1
ATOM 1883 O O . ASP A 1 255 ? 5.432 7.780 0.502 1.00 90.50 255 ASP A O 1
ATOM 1887 N N . TYR A 1 256 ? 4.514 5.927 -0.402 1.00 93.25 256 TYR A N 1
ATOM 1888 C CA . TYR A 1 256 ? 3.450 6.606 -1.138 1.00 93.25 256 TYR A CA 1
ATOM 1889 C C . TYR A 1 256 ? 2.469 7.304 -0.197 1.00 93.25 256 TYR A C 1
ATOM 1891 O O . TYR A 1 256 ? 2.174 8.485 -0.370 1.00 93.25 256 TYR A O 1
ATOM 1899 N N . LEU 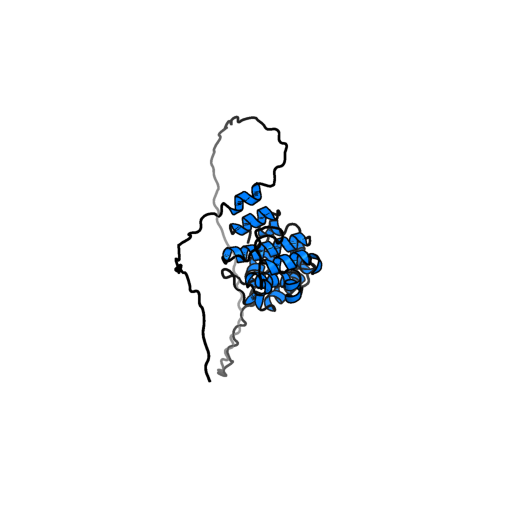A 1 257 ? 2.030 6.621 0.861 1.00 95.88 257 LEU A N 1
ATOM 1900 C CA . LEU A 1 257 ? 1.146 7.212 1.866 1.00 95.88 257 LEU A CA 1
ATOM 1901 C C . LEU A 1 257 ? 1.828 8.334 2.661 1.00 95.88 257 LEU A C 1
ATOM 1903 O O . LEU A 1 257 ? 1.194 9.346 2.966 1.00 95.88 257 LEU A O 1
ATOM 1907 N N . ARG A 1 258 ? 3.135 8.220 2.940 1.00 93.62 258 ARG A N 1
ATOM 1908 C CA . ARG A 1 258 ? 3.911 9.339 3.494 1.00 93.62 258 ARG A CA 1
ATOM 1909 C C . ARG A 1 258 ? 3.936 10.519 2.522 1.00 93.62 258 ARG A C 1
ATOM 1911 O O . ARG A 1 258 ? 3.761 11.659 2.949 1.00 93.62 258 ARG A O 1
ATOM 1918 N N . GLY A 1 259 ? 4.161 10.258 1.233 1.00 89.56 259 GLY A N 1
ATOM 1919 C CA . GLY A 1 259 ? 4.107 11.260 0.164 1.00 89.56 259 GLY A CA 1
ATOM 1920 C C . GLY A 1 259 ? 2.753 11.970 0.082 1.00 89.56 259 GLY A C 1
ATOM 1921 O O . GLY A 1 259 ? 2.720 13.187 -0.067 1.00 89.56 259 GLY A O 1
ATOM 1922 N N . ALA A 1 260 ? 1.661 11.235 0.306 1.00 93.50 260 ALA A N 1
ATOM 1923 C CA . ALA A 1 260 ? 0.296 11.757 0.377 1.00 93.50 260 ALA A CA 1
ATOM 1924 C C . ALA A 1 260 ? -0.018 12.535 1.675 1.00 93.50 260 ALA A C 1
ATOM 1926 O O . ALA A 1 260 ? -1.111 13.080 1.818 1.00 93.50 260 ALA A O 1
ATOM 1927 N N . GLY A 1 261 ? 0.928 12.620 2.619 1.00 93.19 261 GLY A N 1
ATOM 1928 C CA . GLY A 1 261 ? 0.811 13.423 3.839 1.00 93.19 261 GLY A CA 1
ATOM 1929 C C . GLY A 1 261 ? 0.608 12.631 5.134 1.00 93.19 261 GLY A C 1
ATOM 1930 O O . GLY A 1 261 ? 0.537 13.246 6.201 1.00 93.19 261 GLY A O 1
ATOM 1931 N N . ILE A 1 262 ? 0.577 11.293 5.095 1.00 95.56 262 ILE A N 1
ATOM 1932 C CA . ILE A 1 262 ? 0.445 10.450 6.296 1.00 95.56 262 ILE A CA 1
ATOM 1933 C C . ILE A 1 262 ? 1.800 10.326 6.999 1.00 95.56 262 ILE A C 1
ATOM 1935 O O . ILE A 1 262 ? 2.581 9.397 6.783 1.00 95.56 262 ILE A O 1
ATOM 1939 N N . LYS A 1 263 ? 2.097 11.302 7.856 1.00 94.25 263 LYS A N 1
ATOM 1940 C CA . LYS A 1 263 ? 3.356 11.366 8.609 1.00 94.25 263 LYS A CA 1
ATOM 1941 C C . LYS A 1 263 ? 3.471 10.228 9.626 1.00 94.25 263 LYS A C 1
ATOM 1943 O O . LYS A 1 263 ? 2.490 9.806 10.237 1.00 94.25 263 LYS A O 1
ATOM 1948 N N . GLY A 1 264 ? 4.698 9.767 9.858 1.00 91.31 264 GLY A N 1
ATOM 1949 C CA . GLY A 1 264 ? 5.014 8.790 10.901 1.00 91.31 264 GLY A CA 1
ATOM 1950 C C . GLY A 1 264 ? 4.741 7.339 10.511 1.00 91.31 264 GLY A C 1
ATOM 1951 O O . GLY A 1 264 ? 5.036 6.446 11.305 1.00 91.31 264 GLY A O 1
ATOM 1952 N N . LEU A 1 265 ? 4.175 7.080 9.326 1.00 93.25 265 LEU A N 1
ATOM 1953 C CA . LEU A 1 265 ? 3.836 5.726 8.890 1.00 93.25 265 LEU A CA 1
ATOM 1954 C C . LEU A 1 265 ? 5.097 4.903 8.610 1.00 93.25 265 LEU A C 1
ATOM 1956 O O . LEU A 1 265 ? 5.208 3.761 9.057 1.00 93.25 265 LEU A O 1
ATOM 1960 N N . ASN A 1 266 ? 6.096 5.506 7.958 1.00 91.12 266 ASN A N 1
ATOM 1961 C CA . ASN A 1 266 ? 7.383 4.850 7.748 1.00 91.12 266 ASN A CA 1
ATOM 1962 C C . ASN A 1 266 ? 8.053 4.543 9.090 1.00 91.12 266 ASN A C 1
ATOM 1964 O O . ASN A 1 266 ? 8.537 3.433 9.297 1.00 91.12 266 ASN A O 1
ATOM 1968 N N . LYS A 1 267 ? 8.026 5.481 10.045 1.00 91.75 267 LYS A N 1
ATOM 1969 C CA . LYS A 1 267 ? 8.548 5.234 11.394 1.00 91.75 267 LYS A CA 1
ATOM 1970 C C . LYS A 1 267 ? 7.797 4.117 12.126 1.00 91.75 267 LYS A C 1
ATOM 1972 O O . LYS A 1 267 ? 8.425 3.356 12.865 1.00 91.75 267 LYS A O 1
ATOM 1977 N N . ALA A 1 268 ? 6.485 4.009 11.939 1.00 92.62 268 ALA A N 1
ATOM 1978 C CA . ALA A 1 268 ? 5.674 2.962 12.549 1.00 92.62 268 ALA A CA 1
ATOM 1979 C C . ALA A 1 268 ? 6.065 1.568 12.040 1.00 92.62 268 ALA A C 1
ATOM 1981 O O . ALA A 1 268 ? 6.281 0.665 12.847 1.00 92.62 268 ALA A O 1
ATOM 1982 N N . VAL A 1 269 ? 6.224 1.418 10.722 1.00 92.62 269 VAL A N 1
ATOM 1983 C CA . VAL A 1 269 ? 6.497 0.124 10.075 1.00 92.62 269 VAL A CA 1
ATOM 1984 C C . VAL A 1 269 ? 7.988 -0.229 10.080 1.00 92.62 269 VAL A C 1
ATOM 1986 O O . VAL A 1 269 ? 8.355 -1.369 10.350 1.00 92.62 269 VAL A O 1
ATOM 1989 N N . TRP A 1 270 ? 8.870 0.744 9.850 1.00 89.81 270 TRP A N 1
ATOM 1990 C CA . TRP A 1 270 ? 10.312 0.533 9.650 1.00 89.81 270 TRP A CA 1
ATOM 1991 C C . TRP A 1 270 ? 11.183 1.032 10.807 1.00 89.81 270 TRP A C 1
ATOM 1993 O O . TRP A 1 270 ? 12.396 0.858 10.786 1.00 89.81 270 TRP A O 1
ATOM 2003 N N . GLY A 1 271 ? 10.604 1.695 11.812 1.00 88.69 271 GLY A N 1
ATOM 2004 C CA . GLY A 1 271 ? 11.354 2.323 12.909 1.00 88.69 271 GLY A CA 1
ATOM 2005 C C . GLY A 1 271 ? 12.023 3.653 12.541 1.00 88.69 271 GLY A C 1
ATOM 2006 O O . GLY A 1 271 ? 12.494 4.362 13.430 1.00 88.69 271 GLY A O 1
ATOM 2007 N N . VAL A 1 272 ? 12.019 4.031 11.259 1.00 87.75 272 VAL A N 1
ATOM 2008 C CA . VAL A 1 272 ? 12.633 5.256 10.727 1.00 87.75 272 VAL A CA 1
ATOM 2009 C C . VAL A 1 272 ? 11.709 5.938 9.718 1.00 87.75 272 VAL A C 1
ATOM 2011 O O . VAL A 1 272 ? 11.100 5.280 8.884 1.00 87.75 272 VAL A O 1
ATOM 2014 N N . GLU A 1 273 ? 11.609 7.268 9.778 1.00 88.00 273 GLU A N 1
ATOM 2015 C CA . GLU A 1 273 ? 10.702 8.032 8.901 1.00 88.00 273 GLU A CA 1
ATOM 2016 C C . GLU A 1 273 ? 11.308 8.335 7.523 1.00 88.00 273 GLU A C 1
ATOM 2018 O O . GLU A 1 273 ? 10.607 8.435 6.515 1.00 88.00 273 GLU A O 1
ATOM 2023 N N . ASN A 1 274 ? 12.632 8.491 7.469 1.00 88.38 274 ASN A N 1
ATOM 2024 C CA . ASN A 1 274 ? 13.335 8.892 6.258 1.00 88.38 274 ASN A CA 1
ATOM 2025 C C . ASN A 1 274 ? 13.167 7.841 5.143 1.00 88.38 274 ASN A C 1
ATOM 2027 O O . ASN A 1 274 ? 13.366 6.646 5.372 1.00 88.38 274 ASN A O 1
ATOM 2031 N N . ARG A 1 275 ? 12.848 8.296 3.923 1.00 80.19 275 ARG A N 1
ATOM 2032 C CA . ARG A 1 275 ? 12.653 7.453 2.728 1.00 80.19 275 ARG A CA 1
ATOM 2033 C C . ARG A 1 275 ? 13.807 6.485 2.474 1.00 80.19 275 ARG A C 1
ATOM 2035 O O . ARG A 1 275 ? 13.585 5.306 2.232 1.00 80.19 275 ARG A O 1
ATOM 2042 N N . VAL A 1 276 ? 15.035 6.992 2.538 1.00 79.31 276 VAL A N 1
ATOM 2043 C CA . VAL A 1 276 ? 16.248 6.236 2.214 1.00 79.31 276 VAL A CA 1
ATOM 2044 C C . VAL A 1 276 ? 16.570 5.251 3.331 1.00 79.31 276 VAL A C 1
ATOM 2046 O O . VAL A 1 276 ? 16.819 4.081 3.064 1.00 79.31 276 VAL A O 1
ATOM 2049 N N . LEU A 1 277 ? 16.503 5.690 4.591 1.00 77.50 277 LEU A N 1
ATOM 2050 C CA . LEU A 1 277 ? 16.776 4.802 5.725 1.00 77.50 277 LEU A CA 1
ATOM 2051 C C . LEU A 1 277 ? 15.738 3.679 5.826 1.00 77.50 277 LEU A C 1
ATOM 2053 O O . LEU A 1 277 ? 16.107 2.533 6.057 1.00 77.50 277 LEU A O 1
ATOM 2057 N N . SER A 1 278 ? 14.456 3.979 5.602 1.00 68.62 278 SER A N 1
ATOM 2058 C CA . SER A 1 278 ? 13.400 2.955 5.570 1.00 68.62 278 SER A CA 1
ATOM 2059 C C . SER A 1 278 ? 13.584 1.977 4.410 1.00 68.62 278 SER A C 1
ATOM 2061 O O . SER A 1 278 ? 13.376 0.783 4.602 1.00 68.62 278 SER A O 1
ATOM 2063 N N . ALA A 1 279 ? 14.062 2.440 3.249 1.00 75.81 279 ALA A N 1
ATOM 2064 C CA . ALA A 1 279 ? 14.404 1.562 2.131 1.00 75.81 279 ALA A CA 1
ATOM 2065 C C . ALA A 1 279 ? 15.574 0.624 2.474 1.00 75.81 279 ALA A C 1
ATOM 2067 O O . ALA A 1 279 ? 15.540 -0.549 2.115 1.00 75.81 279 ALA A O 1
ATOM 2068 N N . ILE A 1 280 ? 16.583 1.104 3.214 1.00 76.62 280 ILE A N 1
ATOM 2069 C CA . ILE A 1 280 ? 17.701 0.271 3.690 1.00 76.62 280 ILE A CA 1
ATOM 2070 C C . ILE A 1 280 ? 17.205 -0.778 4.690 1.00 76.62 280 ILE A C 1
ATOM 2072 O O . ILE A 1 280 ? 17.519 -1.956 4.533 1.00 76.62 280 ILE A O 1
ATOM 2076 N N . VAL A 1 281 ? 16.408 -0.372 5.687 1.00 76.31 281 VAL A N 1
ATOM 2077 C CA . VAL A 1 281 ? 15.819 -1.297 6.674 1.00 76.31 281 VAL A CA 1
ATOM 2078 C C . VAL A 1 281 ? 14.966 -2.357 5.974 1.00 76.31 281 VAL A C 1
ATOM 2080 O O . VAL A 1 281 ? 15.085 -3.541 6.281 1.00 76.31 281 VAL A O 1
ATOM 2083 N N . SER A 1 282 ? 14.171 -1.944 4.988 1.00 71.94 282 SER A N 1
ATOM 2084 C CA . SER A 1 282 ? 13.390 -2.835 4.134 1.00 71.94 282 SER A CA 1
ATOM 2085 C C . SER A 1 282 ? 14.286 -3.816 3.364 1.00 71.94 282 SER A C 1
ATOM 2087 O O . SER A 1 282 ? 14.093 -5.028 3.438 1.00 71.94 282 SER A O 1
ATOM 2089 N N . ALA A 1 283 ? 15.333 -3.337 2.691 1.00 77.81 283 ALA A N 1
ATOM 2090 C CA . ALA A 1 283 ? 16.217 -4.186 1.893 1.00 77.81 283 ALA A CA 1
ATOM 2091 C C . ALA A 1 283 ? 16.928 -5.281 2.712 1.00 77.81 283 ALA A C 1
ATOM 2093 O O . ALA A 1 283 ? 17.177 -6.366 2.186 1.00 77.81 283 ALA A O 1
ATOM 2094 N N . VAL A 1 284 ? 17.219 -5.033 3.995 1.00 80.44 284 VAL A N 1
ATOM 2095 C CA . VAL A 1 284 ? 17.814 -6.033 4.905 1.00 80.44 284 VAL A CA 1
ATOM 2096 C C . VAL A 1 284 ? 16.776 -6.908 5.624 1.00 80.44 284 VAL A C 1
ATOM 2098 O O . VAL A 1 284 ? 17.141 -7.733 6.457 1.00 80.44 284 VAL A O 1
ATOM 2101 N N . GLY A 1 285 ? 15.486 -6.756 5.306 1.00 72.62 285 GLY A N 1
ATOM 2102 C CA . GLY A 1 285 ? 14.391 -7.522 5.906 1.00 72.62 285 GLY A CA 1
ATOM 2103 C C . GLY A 1 285 ? 14.046 -7.119 7.342 1.00 72.62 285 GLY A C 1
ATOM 2104 O O . GLY A 1 285 ? 13.426 -7.907 8.053 1.00 72.62 285 GLY A O 1
ATOM 2105 N N . GLY A 1 286 ? 14.458 -5.924 7.772 1.00 72.62 286 GLY A N 1
ATOM 2106 C CA . GLY A 1 286 ? 14.076 -5.343 9.055 1.00 72.62 286 GLY A CA 1
ATOM 2107 C C . GLY A 1 286 ? 12.670 -4.734 9.027 1.00 72.62 286 GLY A C 1
ATOM 2108 O O . GLY A 1 286 ? 12.024 -4.642 7.987 1.00 72.62 286 GLY A O 1
ATOM 2109 N N . GLY A 1 287 ? 12.190 -4.299 10.188 1.00 74.00 287 GLY A N 1
ATOM 2110 C CA . GLY A 1 287 ? 10.848 -3.745 10.360 1.00 74.00 287 GLY A CA 1
ATOM 2111 C C . GLY A 1 287 ? 10.325 -4.008 11.768 1.00 74.00 287 GLY A C 1
ATOM 2112 O O . GLY A 1 287 ? 10.923 -4.768 12.527 1.00 74.00 287 GLY A O 1
ATOM 2113 N N . ARG A 1 288 ? 9.228 -3.350 12.137 1.00 78.94 288 ARG A N 1
ATOM 2114 C CA . ARG A 1 288 ? 8.559 -3.495 13.441 1.00 78.94 288 ARG A CA 1
ATOM 2115 C C . ARG A 1 288 ? 7.312 -4.386 13.378 1.00 78.94 288 ARG A C 1
ATOM 2117 O O . ARG A 1 288 ? 6.447 -4.264 14.242 1.00 78.94 288 ARG A O 1
ATOM 2124 N N . TYR A 1 289 ? 7.206 -5.226 12.349 1.00 72.00 289 TYR A N 1
ATOM 2125 C CA . TYR A 1 289 ? 6.010 -5.996 12.011 1.00 72.00 289 TYR A CA 1
ATOM 2126 C C . TYR A 1 289 ? 6.292 -7.476 11.754 1.00 72.00 289 TYR A C 1
ATOM 2128 O O . TYR A 1 289 ? 7.400 -7.811 11.281 1.00 72.00 289 TYR A O 1
#

InterPro domains:
  IPR059343 Domain of unknown function DUF8299 [PF26951] (146-285)

Radius of gyration: 32.88 Å; chains: 1; bounding box: 77×64×136 Å